Protein AF-A0A429EVF6-F1 (afdb_monomer_lite)

Radius of gyration: 21.2 Å; chains: 1; bounding box: 40×49×68 Å

Sequence (184 aa):
MTGMKETRPDRWWISVPELSDAFRVEMVQDDRERGLWWGNQVVGRAARQEDQHWAAVGRDGVPLPSDAAPDGRYPTAEAALIRARDAWRQRAVDVSHDLGEDYWIEPRAAAGVDSLWLGRIHLGHVHRHRDGTYEAFTTNGERLEPAQAGGPRNFPTRDEGLLAVRAAWRAHLRRILRAAGQPR

Foldseek 3Di:
DDDDDPDDDDPPFPPPVPDDDQWTWDADDPVAKIFIDHDHERQWIWGQDPVRWTATAGPPRHTDQDPPDRPRTHNDRVSSNVSNVVVSVVQPKDDDVVLPRQWIWGDPPVQQKIWIDGHPDTLWIWHADPVRFIWTAGPVRHTDADPDPPDDRTHNHRV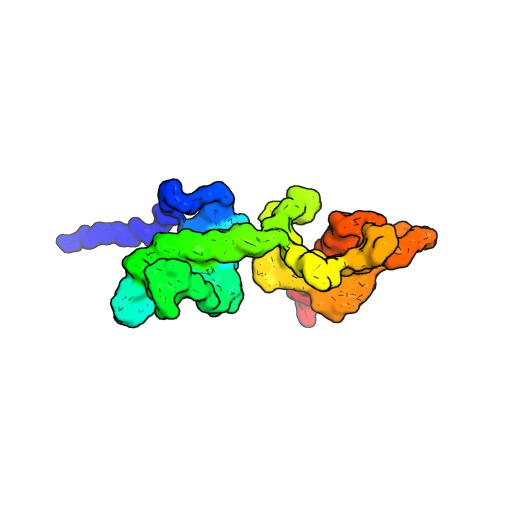SSNVRSSVVSVVVVVVVVVVVPDDD

Structure (mmCIF, N/CA/C/O backbone):
data_AF-A0A429EVF6-F1
#
_entry.id   AF-A0A429EVF6-F1
#
loop_
_atom_site.group_PDB
_atom_site.id
_atom_site.type_symbol
_atom_site.label_atom_id
_atom_site.label_alt_id
_atom_site.label_comp_id
_atom_site.label_asym_id
_atom_site.label_entity_id
_atom_site.label_seq_id
_atom_site.pdbx_PDB_ins_code
_atom_site.Cartn_x
_atom_site.Cartn_y
_atom_site.Cartn_z
_atom_site.occupancy
_atom_site.B_iso_or_equiv
_atom_site.auth_seq_id
_atom_site.auth_comp_id
_atom_site.auth_asym_id
_atom_site.auth_atom_id
_atom_site.pdbx_PDB_model_num
ATOM 1 N N . MET A 1 1 ? -11.526 32.864 42.573 1.00 44.56 1 MET A N 1
ATOM 2 C CA . MET A 1 1 ? -11.923 32.373 41.238 1.00 44.56 1 MET A CA 1
ATOM 3 C C . MET A 1 1 ? -10.895 32.844 40.228 1.00 44.56 1 MET A C 1
ATOM 5 O O . MET A 1 1 ? -10.974 33.973 39.773 1.00 44.56 1 MET A O 1
ATOM 9 N N . THR A 1 2 ? -9.937 31.983 39.907 1.00 37.44 2 THR A N 1
ATOM 10 C CA . THR A 1 2 ? -9.119 32.106 38.696 1.00 37.44 2 THR A CA 1
ATOM 11 C C . THR A 1 2 ? -8.717 30.682 38.352 1.00 37.44 2 THR A C 1
ATOM 13 O O . THR A 1 2 ? -7.787 30.123 38.927 1.00 37.44 2 THR A O 1
ATOM 16 N N . GLY A 1 3 ? -9.577 30.042 37.557 1.00 36.91 3 GLY A N 1
ATOM 17 C CA . GLY A 1 3 ? -9.439 28.652 37.149 1.00 36.91 3 GLY A CA 1
ATOM 18 C C . GLY A 1 3 ? -8.136 28.450 36.389 1.00 36.91 3 GLY A C 1
ATOM 19 O O . GLY A 1 3 ? -7.738 29.286 35.579 1.00 36.91 3 GLY A O 1
ATOM 20 N N . MET A 1 4 ? -7.468 27.352 36.726 1.00 31.55 4 MET A N 1
ATOM 21 C CA . MET A 1 4 ? -6.227 26.888 36.124 1.00 31.55 4 MET A CA 1
ATOM 22 C C . MET A 1 4 ? -6.297 26.902 34.596 1.00 31.55 4 MET A C 1
ATOM 24 O O . MET A 1 4 ? -7.292 26.495 34.003 1.00 31.55 4 MET A O 1
ATOM 28 N N . LYS A 1 5 ? -5.182 27.310 33.987 1.00 38.47 5 LYS A N 1
ATOM 29 C CA . LYS A 1 5 ? -4.860 27.105 32.575 1.00 38.47 5 LYS A CA 1
ATOM 30 C C . LYS A 1 5 ? -5.146 25.656 32.161 1.00 38.47 5 LYS A C 1
ATOM 32 O O . LYS A 1 5 ? -4.438 24.748 32.591 1.00 38.47 5 LYS A O 1
ATOM 37 N N . GLU A 1 6 ? -6.107 25.447 31.268 1.00 39.47 6 GLU A N 1
ATOM 38 C CA . GLU A 1 6 ? -6.133 24.250 30.427 1.00 39.47 6 GLU A CA 1
ATOM 39 C C . GLU A 1 6 ? -5.051 24.391 29.352 1.00 39.47 6 GLU A C 1
ATOM 41 O O . GLU A 1 6 ? -5.278 24.854 28.239 1.00 39.47 6 GLU A O 1
ATOM 46 N N . THR A 1 7 ? -3.827 24.012 29.703 1.00 41.44 7 THR A N 1
ATOM 47 C CA . THR A 1 7 ? -2.812 23.638 28.718 1.00 41.44 7 THR A CA 1
ATOM 48 C C . THR A 1 7 ? -2.868 22.131 28.534 1.00 41.44 7 THR A C 1
ATOM 50 O O . THR A 1 7 ? -2.320 21.387 29.346 1.00 41.44 7 THR A O 1
ATOM 53 N N . ARG A 1 8 ? -3.508 21.668 27.461 1.00 48.38 8 ARG A N 1
ATOM 54 C CA . ARG A 1 8 ? -3.177 20.375 26.851 1.00 48.38 8 ARG A CA 1
ATOM 55 C C . ARG A 1 8 ? -3.175 20.543 25.339 1.00 48.38 8 ARG A C 1
ATOM 57 O O . ARG A 1 8 ? -4.237 20.591 24.730 1.00 48.38 8 ARG A O 1
ATOM 64 N N . PRO A 1 9 ? -1.983 20.637 24.747 1.00 45.19 9 PRO A N 1
ATOM 65 C CA . PRO A 1 9 ? -1.632 19.572 23.817 1.00 45.19 9 PRO A CA 1
ATOM 66 C C . PRO A 1 9 ? -0.135 19.278 23.885 1.00 45.19 9 PRO A C 1
ATOM 68 O O . PRO A 1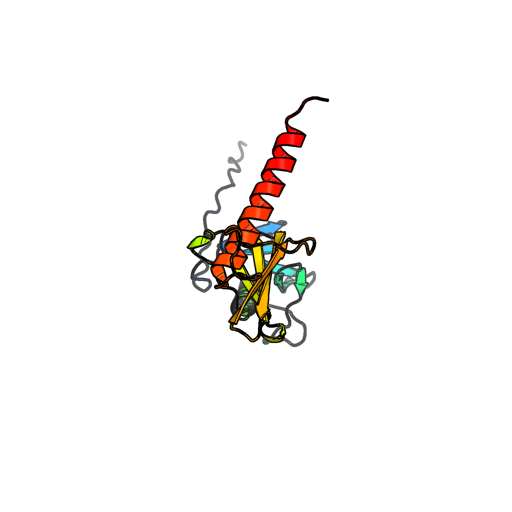 9 ? 0.655 20.086 23.436 1.00 45.19 9 PRO A O 1
ATOM 71 N N . ASP A 1 10 ? 0.239 18.134 24.452 1.00 40.50 10 ASP A N 1
ATOM 72 C CA . ASP A 1 10 ? 1.528 17.479 24.191 1.00 40.50 10 ASP A CA 1
ATOM 73 C C . ASP A 1 10 ? 1.465 16.065 24.790 1.00 40.50 10 ASP A C 1
ATOM 75 O O . ASP A 1 10 ? 1.985 15.776 25.865 1.00 40.50 10 ASP A O 1
ATOM 79 N N . ARG A 1 11 ? 0.744 15.158 24.118 1.00 43.16 11 ARG A N 1
ATOM 80 C CA . ARG A 1 11 ? 0.806 13.715 24.409 1.00 43.16 11 ARG A CA 1
ATOM 81 C C . ARG A 1 11 ? 1.756 13.061 23.418 1.00 43.16 11 ARG A C 1
ATOM 83 O O . ARG A 1 11 ? 1.356 12.456 22.432 1.00 43.16 11 ARG A O 1
ATOM 90 N N . TRP A 1 12 ? 3.032 13.246 23.709 1.00 36.41 12 TRP A N 1
ATOM 91 C CA . TRP A 1 12 ? 4.154 12.602 23.058 1.00 36.41 12 TRP A CA 1
ATOM 92 C C . TRP A 1 12 ? 4.125 11.109 23.429 1.00 36.41 12 TRP A C 1
ATOM 94 O O . TRP A 1 12 ? 4.297 10.757 24.591 1.00 36.41 12 TRP A O 1
ATOM 104 N N . TRP A 1 13 ? 3.855 10.259 22.433 1.00 44.72 13 TRP A N 1
ATOM 105 C CA . TRP A 1 13 ? 4.222 8.836 22.362 1.00 44.72 13 TRP A CA 1
ATOM 106 C C . TRP A 1 13 ? 3.822 7.981 23.574 1.00 44.72 13 TRP A C 1
ATOM 108 O O . TRP A 1 13 ? 4.652 7.638 24.415 1.00 44.72 13 TRP A O 1
ATOM 118 N N . ILE A 1 14 ? 2.567 7.527 23.633 1.00 46.34 14 ILE A N 1
ATOM 119 C CA . ILE A 1 14 ? 2.275 6.344 24.452 1.00 46.34 14 ILE A CA 1
ATOM 120 C C . ILE A 1 14 ? 2.862 5.144 23.701 1.00 46.34 14 ILE A C 1
ATOM 122 O O . ILE A 1 14 ? 2.203 4.521 22.871 1.00 46.34 14 ILE A O 1
ATOM 126 N N . SER A 1 15 ? 4.140 4.869 23.974 1.00 47.72 15 SER A N 1
ATOM 127 C CA . SER A 1 15 ? 4.747 3.551 23.819 1.00 47.72 15 SER A CA 1
ATOM 128 C C . SER A 1 15 ? 3.976 2.619 24.739 1.00 47.72 15 SER A C 1
ATOM 130 O O . SER A 1 15 ? 4.328 2.436 25.904 1.00 47.72 15 SER A O 1
ATOM 132 N N . VAL A 1 16 ? 2.874 2.088 24.227 1.00 48.47 16 VAL A N 1
ATOM 133 C CA . VAL A 1 16 ? 2.219 0.950 24.840 1.00 48.47 16 VAL A CA 1
ATOM 134 C C . VAL A 1 16 ? 3.253 -0.179 24.819 1.00 48.47 16 VAL A C 1
ATOM 136 O O . VAL A 1 16 ? 3.680 -0.548 23.724 1.00 48.47 16 VAL A O 1
ATOM 139 N N . PRO A 1 17 ? 3.691 -0.707 25.972 1.00 44.19 17 PRO A N 1
ATOM 140 C CA . PRO A 1 17 ? 4.799 -1.663 26.048 1.00 44.19 17 PRO A CA 1
ATOM 141 C C . PRO A 1 17 ? 4.597 -2.959 25.239 1.00 44.19 17 PRO A C 1
ATOM 143 O O . PRO A 1 17 ? 5.546 -3.714 25.065 1.00 44.19 17 PRO A O 1
ATOM 146 N N . GLU A 1 18 ? 3.396 -3.198 24.699 1.00 55.78 18 GLU A N 1
ATOM 147 C CA . GLU A 1 18 ? 3.069 -4.322 23.814 1.00 55.78 18 GLU A CA 1
ATOM 148 C C . GLU A 1 18 ? 3.026 -3.983 22.307 1.00 55.78 18 GLU A C 1
ATOM 150 O O . GLU A 1 18 ? 2.757 -4.874 21.502 1.00 55.78 18 GLU A O 1
ATOM 155 N N . LEU A 1 19 ? 3.317 -2.748 21.869 1.00 56.84 19 LEU A N 1
ATOM 156 C CA . LEU A 1 19 ? 3.332 -2.353 20.448 1.00 56.84 19 LEU A CA 1
ATOM 157 C C . LEU A 1 19 ? 4.692 -1.776 20.016 1.00 56.84 19 LEU A C 1
ATOM 159 O O . LEU A 1 19 ? 4.890 -0.565 19.972 1.00 56.84 19 LEU A O 1
ATOM 163 N N . SER A 1 20 ? 5.608 -2.647 19.598 1.00 58.16 20 SER A N 1
ATOM 164 C CA . SER A 1 20 ? 6.844 -2.288 18.885 1.00 58.16 20 SER A CA 1
ATOM 165 C C . SER A 1 20 ? 7.216 -3.413 17.896 1.00 58.16 20 SER A C 1
ATOM 167 O O . SER A 1 20 ? 6.650 -4.507 17.968 1.00 58.16 20 SER A O 1
ATOM 169 N N . ASP A 1 21 ? 8.066 -3.227 16.882 1.00 54.12 21 ASP A N 1
ATOM 170 C CA . ASP A 1 21 ? 8.978 -2.107 16.612 1.00 54.12 21 ASP A CA 1
ATOM 171 C C . ASP A 1 21 ? 8.538 -1.331 15.351 1.00 54.12 21 ASP A C 1
ATOM 173 O O . ASP A 1 21 ? 8.066 -1.935 14.393 1.00 54.12 21 ASP A O 1
ATOM 177 N N . ALA A 1 22 ? 8.661 0.001 15.345 1.00 55.81 22 ALA A N 1
ATOM 178 C CA . ALA A 1 22 ? 8.236 0.948 14.288 1.00 55.81 22 ALA A CA 1
ATOM 179 C C . ALA A 1 22 ? 6.742 1.363 14.199 1.00 55.81 22 ALA A C 1
ATOM 181 O O . ALA A 1 22 ? 6.408 2.164 13.323 1.00 55.81 22 ALA A O 1
ATOM 182 N N . PHE A 1 23 ? 5.851 0.931 15.106 1.00 74.69 23 PHE A N 1
ATOM 183 C CA . PHE A 1 23 ? 4.463 1.438 15.161 1.00 74.69 23 PHE A CA 1
ATOM 184 C C . PHE A 1 23 ? 4.277 2.582 16.170 1.00 74.69 23 PHE A C 1
ATOM 186 O O . PHE A 1 23 ? 4.950 2.639 17.196 1.00 74.69 23 PHE A O 1
ATOM 193 N N . ARG A 1 24 ? 3.342 3.493 15.881 1.00 79.38 24 ARG A N 1
ATOM 194 C CA . ARG A 1 24 ? 2.932 4.624 16.736 1.00 79.38 24 ARG A CA 1
ATOM 195 C C . ARG A 1 24 ? 1.414 4.611 16.919 1.00 79.38 24 ARG A C 1
ATOM 197 O O . ARG A 1 24 ? 0.701 4.098 16.065 1.00 79.38 24 ARG A O 1
ATOM 204 N N . VAL A 1 25 ? 0.905 5.171 18.014 1.00 82.00 25 VAL A N 1
ATOM 205 C CA . VAL A 1 25 ? -0.542 5.265 18.271 1.00 82.00 25 VAL A CA 1
ATOM 206 C C . VAL A 1 25 ? -0.927 6.719 18.496 1.00 82.00 25 VAL A C 1
ATOM 208 O O . VAL A 1 25 ? -0.312 7.397 19.316 1.00 82.00 25 VAL A O 1
ATOM 211 N N . GLU A 1 26 ? -1.967 7.179 17.803 1.00 82.31 26 GLU A N 1
ATOM 212 C CA . GLU A 1 26 ? -2.501 8.539 17.937 1.00 82.31 26 GLU A CA 1
ATOM 213 C C . GLU A 1 26 ? -4.024 8.513 18.093 1.00 82.31 26 GLU A C 1
ATOM 215 O O . GLU A 1 26 ? -4.695 7.615 17.587 1.00 82.31 26 GLU A O 1
ATOM 220 N N . MET A 1 27 ? -4.594 9.495 18.790 1.00 81.69 27 MET A N 1
ATOM 221 C CA . MET A 1 27 ? -6.051 9.664 18.840 1.00 81.69 27 MET A CA 1
ATOM 222 C C . MET A 1 27 ? -6.516 10.368 17.564 1.00 81.69 27 MET A C 1
ATOM 224 O O . MET A 1 27 ? -5.955 11.398 17.200 1.00 81.69 27 MET A O 1
ATOM 228 N N . VAL A 1 28 ? -7.520 9.806 16.889 1.00 79.44 28 VAL A N 1
ATOM 229 C CA . VAL A 1 28 ? -8.006 10.312 15.589 1.00 79.44 28 VAL A CA 1
ATOM 230 C C . VAL A 1 28 ? -9.294 11.115 15.758 1.00 79.44 28 VAL A C 1
ATOM 232 O O . VAL A 1 28 ? -9.474 12.130 15.089 1.00 79.44 28 VAL A O 1
ATOM 235 N N . GLN A 1 29 ? -10.175 10.682 16.663 1.00 73.00 29 GLN A N 1
ATOM 236 C CA . GLN A 1 29 ? -11.448 11.343 16.941 1.00 73.00 29 GLN A CA 1
ATOM 237 C C . GLN A 1 29 ? -11.863 11.096 18.397 1.00 73.00 29 GLN A C 1
ATOM 239 O O . GLN A 1 29 ? -12.266 9.985 18.753 1.00 73.00 29 GLN A O 1
ATOM 244 N N . ASP A 1 30 ? -11.764 12.136 19.231 1.00 78.25 30 ASP A N 1
ATOM 245 C CA . ASP A 1 30 ? -12.037 12.103 20.676 1.00 78.25 30 ASP A CA 1
ATOM 246 C C . ASP A 1 30 ? -11.470 10.839 21.373 1.00 78.25 30 ASP A C 1
ATOM 248 O O . ASP A 1 30 ? -10.497 10.230 20.924 1.00 78.25 30 ASP A O 1
ATOM 252 N N . ASP A 1 31 ? -12.095 10.398 22.468 1.00 76.94 31 ASP A N 1
ATOM 253 C CA . ASP A 1 31 ? -11.807 9.111 23.122 1.00 76.94 31 ASP A CA 1
ATOM 254 C C . ASP A 1 31 ? -12.503 7.918 22.427 1.00 76.94 31 ASP A C 1
ATOM 256 O O . ASP A 1 31 ? -12.644 6.838 23.017 1.00 76.94 31 ASP A O 1
ATOM 260 N N . ARG A 1 32 ? -13.003 8.106 21.196 1.00 86.50 32 ARG A N 1
ATOM 261 C CA . ARG A 1 32 ? -13.755 7.090 20.441 1.00 86.50 32 ARG A CA 1
ATOM 262 C C . ARG A 1 32 ? -12.917 6.386 19.387 1.00 86.50 32 ARG A C 1
ATOM 264 O O . ARG A 1 32 ? -13.262 5.269 19.021 1.00 86.50 32 ARG A O 1
ATOM 271 N N . GLU A 1 33 ? -11.821 6.978 18.928 1.00 90.25 33 GLU A N 1
ATOM 272 C CA . GLU A 1 33 ? -11.005 6.373 17.878 1.00 90.25 33 GLU A CA 1
ATOM 273 C C . GLU A 1 33 ? -9.507 6.565 18.112 1.00 90.25 33 GLU A C 1
ATOM 275 O O . GLU A 1 33 ? -9.018 7.675 18.341 1.00 90.25 33 GLU A O 1
ATOM 280 N N . ARG A 1 34 ? -8.760 5.463 17.998 1.00 90.19 34 ARG A N 1
ATOM 281 C CA . ARG A 1 34 ? -7.294 5.450 18.033 1.00 90.19 34 ARG A CA 1
ATOM 282 C C . ARG A 1 34 ? -6.751 4.900 16.722 1.00 90.19 34 ARG A C 1
ATOM 284 O O . ARG A 1 34 ? -7.145 3.819 16.298 1.00 90.19 34 ARG A O 1
ATOM 291 N N . GLY A 1 35 ? -5.838 5.626 16.096 1.00 88.50 35 GLY A N 1
ATOM 292 C CA . GLY A 1 35 ? -5.114 5.215 14.902 1.00 88.50 35 GLY A CA 1
ATOM 293 C C . GLY A 1 35 ? -3.827 4.485 15.266 1.00 88.50 35 GLY A C 1
ATOM 294 O O . GLY A 1 35 ? -3.077 4.933 16.131 1.00 88.50 35 GLY A O 1
ATOM 295 N N . LEU A 1 36 ? -3.573 3.374 14.580 1.00 88.75 36 LEU A N 1
ATOM 296 C CA . LEU A 1 36 ? -2.295 2.678 14.553 1.00 88.75 36 LEU A CA 1
ATOM 297 C C . LEU A 1 36 ? -1.511 3.155 13.335 1.00 88.75 36 LEU A C 1
ATOM 299 O O . LEU A 1 36 ? -1.992 3.044 12.205 1.00 88.75 36 LEU A O 1
ATOM 303 N N . TRP A 1 37 ? -0.301 3.637 13.571 1.00 83.88 37 TRP A N 1
ATOM 304 C CA . TRP A 1 37 ? 0.561 4.218 12.563 1.00 83.88 37 TRP A CA 1
ATOM 305 C C . TRP A 1 37 ? 1.821 3.399 12.335 1.00 83.88 37 TRP A C 1
ATOM 307 O O . TRP A 1 37 ? 2.390 2.872 13.285 1.00 83.88 37 TRP A O 1
ATOM 317 N N . TRP A 1 38 ? 2.287 3.356 11.093 1.00 78.50 38 TRP A N 1
ATOM 318 C CA . TRP A 1 38 ? 3.608 2.862 10.710 1.00 78.50 38 TRP A CA 1
ATOM 319 C C . TRP A 1 38 ? 4.237 3.873 9.755 1.00 78.50 38 TRP A C 1
ATOM 321 O O . TRP A 1 38 ? 3.621 4.239 8.751 1.00 78.50 38 TRP A O 1
ATOM 331 N N . GLY A 1 39 ? 5.406 4.408 10.114 1.00 73.25 39 GLY A N 1
ATOM 332 C CA . GLY A 1 39 ? 5.942 5.601 9.455 1.00 73.25 39 GLY A CA 1
ATOM 333 C C . GLY A 1 39 ? 4.956 6.774 9.544 1.00 73.25 39 GLY A C 1
ATOM 334 O O . GLY A 1 39 ? 4.557 7.177 10.638 1.00 73.25 39 GLY A O 1
ATOM 335 N N . ASN A 1 40 ? 4.537 7.301 8.393 1.00 69.56 40 ASN A N 1
ATOM 336 C CA . ASN A 1 40 ? 3.593 8.415 8.265 1.00 69.56 40 ASN A CA 1
ATOM 337 C C . ASN A 1 40 ? 2.157 7.980 7.902 1.00 69.56 40 ASN A C 1
ATOM 339 O O . ASN A 1 40 ? 1.423 8.755 7.286 1.00 69.56 40 ASN A O 1
ATOM 343 N N . GLN A 1 41 ? 1.746 6.745 8.233 1.00 73.44 41 GLN A N 1
ATOM 344 C CA . GLN A 1 41 ? 0.465 6.187 7.766 1.00 73.44 41 GLN A CA 1
ATOM 345 C C . GLN A 1 41 ? -0.338 5.485 8.819 1.00 73.44 41 GLN A C 1
ATOM 347 O O . GLN A 1 41 ? 0.205 4.680 9.560 1.00 73.44 41 GLN A O 1
ATOM 352 N N . VAL A 1 42 ? -1.655 5.661 8.739 1.00 82.50 42 VAL A N 1
ATOM 353 C CA . VAL A 1 42 ? -2.616 4.835 9.461 1.00 82.50 42 VAL A CA 1
ATOM 354 C C . VAL A 1 42 ? -2.717 3.461 8.796 1.00 82.50 42 VAL A C 1
ATOM 356 O O . VAL A 1 42 ? -3.307 3.317 7.724 1.00 82.50 42 VAL A O 1
ATOM 359 N N . VAL A 1 43 ? -2.173 2.444 9.453 1.00 81.94 43 VAL A N 1
ATOM 360 C CA . VAL A 1 43 ? -2.218 1.038 9.015 1.00 81.94 43 VAL A CA 1
ATOM 361 C C . VAL A 1 43 ? -3.390 0.258 9.613 1.00 81.94 43 VAL A C 1
ATOM 363 O O . VAL A 1 43 ? -3.716 -0.837 9.158 1.00 81.94 43 VAL A O 1
ATOM 366 N N . GLY A 1 44 ? -4.049 0.834 10.613 1.00 89.31 44 GLY A N 1
ATOM 367 C CA . GLY A 1 44 ? -5.204 0.257 11.282 1.00 89.31 44 GLY A CA 1
ATOM 368 C C . GLY A 1 44 ? -5.745 1.201 12.345 1.00 89.31 44 GLY A C 1
ATOM 369 O O . GLY A 1 44 ? -5.165 2.257 12.592 1.00 89.31 44 GLY A O 1
ATOM 370 N N . ARG A 1 45 ? -6.881 0.861 12.949 1.00 91.81 45 ARG A N 1
ATOM 371 C CA . ARG A 1 45 ? -7.558 1.679 13.957 1.00 91.81 45 ARG A CA 1
ATOM 372 C C . ARG A 1 45 ? -8.277 0.806 14.976 1.00 91.81 45 ARG A C 1
ATOM 374 O O . ARG A 1 45 ? -8.679 -0.314 14.672 1.00 91.81 45 ARG A O 1
ATOM 381 N N . ALA A 1 46 ? -8.485 1.360 16.159 1.00 91.56 46 ALA A N 1
ATOM 382 C CA . ALA A 1 46 ? -9.456 0.876 17.123 1.00 91.56 46 ALA A CA 1
ATOM 383 C C . ALA A 1 46 ? -10.587 1.899 17.233 1.00 91.56 46 ALA A C 1
ATOM 385 O O . ALA A 1 46 ? -10.335 3.062 17.554 1.00 91.56 46 ALA A O 1
ATOM 386 N N . ALA A 1 47 ? -11.817 1.457 16.981 1.00 91.88 47 ALA A N 1
ATOM 387 C CA . ALA A 1 47 ? -13.014 2.291 17.042 1.00 91.88 47 ALA A CA 1
ATOM 388 C C . ALA A 1 47 ? -13.945 1.808 18.160 1.00 91.88 47 ALA A C 1
ATOM 390 O O . ALA A 1 47 ? -14.311 0.632 18.202 1.00 91.88 47 ALA A O 1
ATOM 391 N N . ARG A 1 48 ? -14.324 2.711 19.066 1.00 90.56 48 ARG A N 1
ATOM 392 C CA . ARG A 1 48 ? -15.238 2.444 20.179 1.00 90.56 48 ARG A CA 1
ATOM 393 C C . ARG A 1 48 ? -16.668 2.327 19.656 1.00 90.56 48 ARG A C 1
ATOM 395 O O . ARG A 1 48 ? -17.155 3.217 18.965 1.00 90.56 48 ARG A O 1
ATOM 402 N N . GLN A 1 49 ? -17.321 1.232 20.009 1.00 87.81 49 GLN A N 1
ATOM 403 C CA . GLN A 1 49 ? -18.704 0.908 19.684 1.00 87.81 49 GLN A CA 1
ATOM 404 C C . GLN A 1 49 ? -19.660 1.438 20.769 1.00 87.81 49 GLN A C 1
ATOM 406 O O . GLN A 1 49 ? -19.240 1.819 21.867 1.00 87.81 49 GLN A O 1
ATOM 411 N N . GLU A 1 50 ? -20.959 1.482 20.461 1.00 82.69 50 GLU A N 1
ATOM 412 C CA . GLU A 1 50 ? -22.004 2.018 21.354 1.00 82.69 50 GLU A CA 1
ATOM 413 C C . GLU A 1 50 ? -22.103 1.262 22.689 1.00 82.69 50 GLU A C 1
ATOM 415 O O . GLU A 1 50 ? -22.381 1.851 23.735 1.00 82.69 50 GLU A O 1
ATOM 420 N N . ASP A 1 51 ? -21.791 -0.031 22.669 1.00 83.31 51 ASP A N 1
ATOM 421 C CA . ASP A 1 51 ? -21.815 -0.946 23.808 1.00 83.31 51 ASP A CA 1
ATOM 422 C C . ASP A 1 51 ? -20.532 -0.909 24.660 1.00 83.31 51 ASP A C 1
ATOM 424 O O . ASP A 1 51 ? -20.294 -1.816 25.453 1.00 83.31 51 ASP A O 1
ATOM 428 N N . GLN A 1 52 ? -19.707 0.134 24.506 1.00 82.44 52 GLN A N 1
ATOM 429 C CA . GLN A 1 52 ? -18.428 0.330 25.202 1.00 82.44 52 GLN A CA 1
ATOM 430 C C . GLN A 1 52 ? -17.305 -0.645 24.811 1.00 82.44 52 GLN A C 1
ATOM 432 O O . GLN A 1 52 ? -16.216 -0.554 25.381 1.00 82.44 52 GLN A O 1
ATOM 437 N N . HIS A 1 53 ? -17.514 -1.510 23.816 1.00 89.62 53 HIS A N 1
ATOM 438 C CA . HIS A 1 53 ? -16.458 -2.354 23.260 1.00 89.62 53 HIS A CA 1
ATOM 439 C C . HIS A 1 53 ? -15.685 -1.623 22.160 1.00 89.62 53 HIS A C 1
ATOM 441 O O . HIS A 1 53 ? -16.046 -0.533 21.719 1.00 89.62 53 HIS A O 1
ATOM 447 N N . TRP A 1 54 ? -14.589 -2.224 21.713 1.00 91.25 54 TRP A N 1
ATOM 448 C CA . TRP A 1 54 ? -13.758 -1.717 20.628 1.00 91.25 54 TRP A CA 1
ATOM 449 C C . TRP A 1 54 ? -13.807 -2.664 19.435 1.00 91.25 54 TRP A C 1
ATOM 451 O O . TRP A 1 54 ? -13.887 -3.874 19.608 1.00 91.25 54 TRP A O 1
ATOM 461 N N . ALA A 1 55 ? -13.727 -2.124 18.226 1.00 91.31 55 ALA A N 1
ATOM 462 C CA . ALA A 1 55 ? -13.584 -2.888 16.994 1.00 91.31 55 ALA A CA 1
ATOM 463 C C . ALA A 1 55 ? -12.204 -2.628 16.383 1.00 91.31 55 ALA A C 1
ATOM 465 O O . ALA A 1 55 ? -11.755 -1.478 16.328 1.00 91.31 55 ALA A O 1
ATOM 466 N N . ALA A 1 56 ? -11.549 -3.690 15.911 1.00 90.81 56 ALA A N 1
ATOM 467 C CA . ALA A 1 56 ? -10.324 -3.584 15.131 1.00 90.81 56 ALA A CA 1
ATOM 468 C C . ALA A 1 56 ? -10.672 -3.310 13.668 1.00 90.81 56 ALA A C 1
ATOM 470 O O . ALA A 1 56 ? -11.392 -4.071 13.018 1.00 90.81 56 ALA A O 1
ATOM 471 N N . VAL A 1 57 ? -10.135 -2.221 13.141 1.00 90.06 57 VAL A N 1
ATOM 472 C CA . VAL A 1 57 ? -10.332 -1.808 11.758 1.00 90.06 57 VAL A CA 1
ATOM 473 C C . VAL A 1 57 ? -8.974 -1.837 11.080 1.00 90.06 57 VAL A C 1
ATOM 475 O O . VAL A 1 57 ? -8.016 -1.219 11.540 1.00 90.06 57 VAL A O 1
ATOM 478 N N . GLY A 1 58 ? -8.869 -2.594 9.998 1.00 85.62 58 GLY A N 1
ATOM 479 C CA . GLY A 1 58 ? -7.672 -2.658 9.183 1.00 85.62 58 GLY A CA 1
ATOM 480 C C . GLY A 1 58 ? -7.483 -1.381 8.375 1.00 85.62 58 GLY A C 1
ATOM 481 O O . GLY A 1 58 ? -8.265 -0.425 8.430 1.00 85.62 58 GLY A O 1
ATOM 482 N N . ARG A 1 59 ? -6.424 -1.370 7.573 1.00 78.12 59 ARG A N 1
ATOM 483 C CA . ARG A 1 59 ? -6.213 -0.308 6.593 1.00 78.12 59 ARG A CA 1
ATOM 484 C C . ARG A 1 59 ? -7.446 -0.153 5.686 1.00 78.12 59 ARG A C 1
ATOM 486 O O . ARG A 1 59 ? -8.117 -1.126 5.355 1.00 78.12 59 ARG A O 1
ATOM 493 N N . ASP A 1 60 ? -7.723 1.090 5.296 1.00 72.94 60 ASP A N 1
ATOM 494 C CA . ASP A 1 60 ? -8.834 1.486 4.416 1.00 72.94 60 ASP A CA 1
ATOM 495 C C . ASP A 1 60 ? -10.245 1.276 4.985 1.00 72.94 60 ASP A C 1
ATOM 497 O O . ASP A 1 60 ? -11.228 1.410 4.263 1.00 72.94 60 ASP A O 1
ATOM 501 N N . GLY A 1 61 ? -10.362 1.055 6.297 1.00 76.62 61 GLY A N 1
ATOM 502 C CA . GLY A 1 61 ? -11.662 0.969 6.963 1.00 76.62 61 GLY A CA 1
ATOM 503 C C . GLY A 1 61 ? -12.281 -0.426 6.926 1.00 76.62 61 GLY A C 1
ATOM 504 O O . GLY A 1 61 ? -13.437 -0.581 7.305 1.00 76.62 61 GLY A O 1
ATOM 505 N N . VAL A 1 62 ? -11.531 -1.438 6.479 1.00 79.06 62 VAL A N 1
ATOM 506 C CA . VAL A 1 62 ? -12.007 -2.823 6.428 1.00 79.06 62 VAL A CA 1
ATOM 507 C C . VAL A 1 62 ? -12.087 -3.383 7.852 1.00 79.06 62 VAL A C 1
ATOM 509 O O . VAL A 1 62 ? -11.056 -3.431 8.528 1.00 79.06 62 VAL A O 1
ATOM 512 N N . PRO A 1 63 ? -13.262 -3.819 8.337 1.00 83.06 63 PRO A N 1
ATOM 513 C CA . PRO A 1 63 ? -13.366 -4.477 9.635 1.00 83.06 63 PRO A CA 1
ATOM 514 C C . PRO A 1 63 ? -12.517 -5.749 9.662 1.00 83.06 63 PRO A C 1
ATOM 516 O O . PRO A 1 63 ? -12.556 -6.541 8.718 1.00 83.06 63 PRO A O 1
ATOM 519 N N . LEU A 1 64 ? -11.748 -5.951 10.731 1.00 82.25 64 LEU A N 1
ATOM 520 C CA . LEU A 1 64 ? -10.953 -7.164 10.895 1.00 82.25 64 LEU A CA 1
ATOM 521 C C . LEU A 1 64 ? -11.725 -8.182 11.741 1.00 82.25 64 LEU A C 1
ATOM 523 O O . LEU A 1 64 ? -12.254 -7.815 12.792 1.00 82.25 64 LEU A O 1
ATOM 527 N N . PRO A 1 65 ? -11.774 -9.460 11.327 1.00 70.06 65 PRO A N 1
ATOM 528 C CA . PRO A 1 65 ? -12.385 -10.504 12.135 1.00 70.06 65 PRO A CA 1
ATOM 529 C C . PRO A 1 65 ? -11.597 -10.681 13.436 1.00 70.06 65 PRO A C 1
ATOM 531 O O . PRO A 1 65 ? -10.366 -10.554 13.446 1.00 70.06 65 PRO A O 1
ATOM 534 N N . SER A 1 66 ? -12.303 -10.976 14.525 1.00 65.44 66 SER A N 1
ATOM 535 C CA . SER A 1 66 ? -11.685 -11.250 15.820 1.00 65.44 66 SER A CA 1
ATOM 536 C C . SER A 1 66 ? -11.406 -12.737 15.988 1.00 65.44 66 SER A C 1
ATOM 538 O O . SER A 1 66 ? -12.281 -13.569 15.773 1.00 65.44 66 SER A O 1
ATOM 540 N N . ASP A 1 67 ? -10.181 -13.052 16.410 1.00 63.44 67 ASP A N 1
ATOM 541 C CA . ASP A 1 67 ? -9.791 -14.405 16.824 1.00 63.44 67 ASP A CA 1
ATOM 542 C C . ASP A 1 67 ? -10.179 -14.672 18.298 1.00 63.44 67 ASP A C 1
ATOM 544 O O . ASP A 1 67 ? -10.101 -15.804 18.766 1.00 63.44 67 ASP A O 1
ATOM 548 N N . ALA A 1 68 ? -10.592 -13.633 19.040 1.00 54.84 68 ALA A N 1
ATOM 549 C CA . ALA A 1 68 ? -10.874 -13.670 20.478 1.00 54.84 68 ALA A CA 1
ATOM 550 C C . ALA A 1 68 ? -12.379 -13.671 20.818 1.00 54.84 68 ALA A C 1
ATOM 552 O O . ALA A 1 68 ? -12.755 -14.057 21.922 1.00 54.84 68 ALA A O 1
ATOM 553 N N . ALA A 1 69 ? -13.238 -13.242 19.887 1.00 54.88 69 ALA A N 1
ATOM 554 C CA . ALA A 1 69 ? -14.691 -13.219 20.035 1.00 54.88 69 ALA A CA 1
ATOM 555 C C . ALA A 1 69 ? -15.368 -13.301 18.647 1.00 54.88 69 ALA A C 1
ATOM 557 O O . ALA A 1 69 ? -14.943 -12.588 17.737 1.00 54.88 69 ALA A O 1
ATOM 558 N N . PRO A 1 70 ? -16.422 -14.118 18.453 1.00 56.12 70 PRO A N 1
ATOM 559 C CA . PRO A 1 70 ? -17.058 -14.343 17.143 1.00 56.12 70 PRO A CA 1
ATOM 560 C C . PRO A 1 70 ? -17.631 -13.094 16.451 1.00 56.12 70 PRO A C 1
ATOM 562 O O . PRO A 1 70 ? -17.998 -13.150 15.281 1.00 56.12 70 PRO A O 1
ATOM 565 N N . ASP A 1 71 ? -17.744 -11.980 17.170 1.00 66.69 71 ASP A N 1
ATOM 566 C CA . ASP A 1 71 ? -18.451 -10.764 16.775 1.00 66.69 71 ASP A CA 1
ATOM 567 C C . ASP A 1 71 ? -17.533 -9.564 16.481 1.00 66.69 71 ASP A C 1
ATOM 569 O O . ASP A 1 71 ? -18.028 -8.473 16.199 1.00 66.69 71 ASP A O 1
ATOM 573 N N . GLY A 1 72 ? -16.205 -9.737 16.525 1.00 70.44 72 GLY A N 1
ATOM 574 C CA . GLY A 1 72 ? -15.274 -8.643 16.218 1.00 70.44 72 GLY A CA 1
ATOM 575 C C . GLY A 1 72 ? -15.080 -7.630 17.353 1.00 70.44 72 GLY A C 1
ATOM 576 O O . GLY A 1 72 ? -14.519 -6.559 17.110 1.00 70.44 72 GLY A O 1
ATOM 577 N N . ARG A 1 73 ? -15.543 -7.939 18.574 1.00 85.75 73 ARG A N 1
ATOM 578 C CA . ARG A 1 73 ? -15.501 -7.023 19.724 1.00 85.75 73 ARG A CA 1
ATOM 579 C C . ARG A 1 73 ? -14.295 -7.277 20.623 1.00 85.75 73 ARG A C 1
ATOM 581 O O . ARG A 1 73 ? -13.946 -8.413 20.935 1.00 85.75 73 ARG A O 1
ATOM 588 N N . TYR A 1 74 ? -13.681 -6.190 21.074 1.00 86.75 74 TYR A N 1
ATOM 589 C CA . TYR A 1 74 ? -12.510 -6.174 21.943 1.00 86.75 74 TYR A CA 1
ATOM 590 C C . TYR A 1 74 ? -12.814 -5.417 23.239 1.00 86.75 74 TYR A C 1
ATOM 592 O O . TYR A 1 74 ? -13.451 -4.361 23.198 1.00 86.75 74 TYR A O 1
ATOM 600 N N . PRO A 1 75 ? -12.324 -5.899 24.394 1.00 85.56 75 PRO A N 1
ATOM 601 C CA . PRO A 1 75 ? -12.583 -5.263 25.686 1.00 85.56 75 PRO A CA 1
ATOM 602 C C . PRO A 1 75 ? -11.836 -3.933 25.854 1.00 85.56 75 PRO A C 1
ATOM 604 O O . PRO A 1 75 ? -12.226 -3.096 26.665 1.00 85.56 75 PRO A O 1
ATOM 607 N N . THR A 1 76 ? -10.758 -3.716 25.097 1.00 87.31 76 THR A N 1
ATOM 608 C CA . THR A 1 76 ? -9.935 -2.505 25.165 1.00 87.31 76 THR A CA 1
ATOM 609 C C . THR A 1 76 ? -9.518 -2.052 23.769 1.00 87.31 76 THR A C 1
ATOM 611 O O . THR A 1 76 ? -9.398 -2.858 22.843 1.00 87.31 76 THR A O 1
ATOM 614 N N . ALA A 1 77 ? -9.236 -0.752 23.626 1.00 88.00 77 ALA A N 1
ATOM 615 C CA . ALA A 1 77 ? -8.650 -0.209 22.401 1.00 88.00 77 ALA A CA 1
ATOM 616 C C . ALA A 1 77 ? -7.319 -0.894 22.067 1.00 88.00 77 ALA A C 1
ATOM 618 O O . ALA A 1 77 ? -6.989 -1.081 20.905 1.00 88.00 77 ALA A O 1
ATOM 619 N N . GLU A 1 78 ? -6.564 -1.280 23.092 1.00 86.50 78 GLU A N 1
ATOM 620 C CA . GLU A 1 78 ? -5.254 -1.908 22.963 1.00 86.50 78 GLU A CA 1
ATOM 621 C C . GLU A 1 78 ? -5.334 -3.285 22.310 1.00 86.50 78 GLU A C 1
ATOM 623 O O . GLU A 1 78 ? -4.632 -3.539 21.335 1.00 86.50 78 GLU A O 1
ATOM 628 N N . ALA A 1 79 ? -6.269 -4.129 22.757 1.00 85.62 79 ALA A N 1
ATOM 629 C CA . ALA A 1 79 ? -6.506 -5.435 22.152 1.00 85.62 79 ALA A CA 1
ATOM 630 C C . ALA A 1 79 ? -6.942 -5.310 20.677 1.00 85.62 79 ALA A C 1
ATOM 632 O O . ALA A 1 79 ? -6.475 -6.063 19.820 1.00 85.62 79 ALA A O 1
ATOM 633 N N . A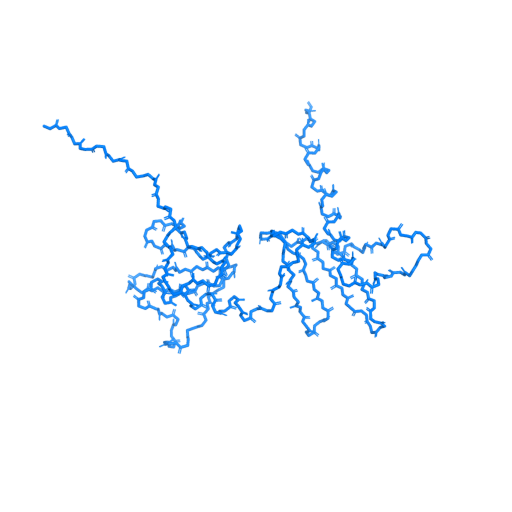LA A 1 80 ? -7.770 -4.308 20.356 1.00 89.25 80 ALA A N 1
ATOM 634 C CA . ALA A 1 80 ? -8.142 -4.004 18.974 1.00 89.25 80 ALA A CA 1
ATOM 635 C C . ALA A 1 80 ? -6.946 -3.506 18.131 1.00 89.25 80 ALA A C 1
ATOM 637 O O . ALA A 1 80 ? -6.797 -3.901 16.974 1.00 89.25 80 ALA A O 1
ATOM 638 N N . LEU A 1 81 ? -6.064 -2.671 18.696 1.00 88.88 81 LEU A N 1
ATOM 639 C CA . LEU A 1 81 ? -4.855 -2.184 18.015 1.00 88.88 81 LEU A CA 1
ATOM 640 C C . LEU A 1 81 ? -3.827 -3.301 17.792 1.00 88.88 81 LEU A C 1
ATOM 642 O O . LEU A 1 81 ? -3.217 -3.346 16.725 1.00 88.88 81 LEU A O 1
ATOM 646 N N . ILE A 1 82 ? -3.666 -4.223 18.745 1.00 86.44 82 ILE A N 1
ATOM 647 C CA . ILE A 1 82 ? -2.827 -5.420 18.593 1.00 86.44 82 ILE A CA 1
ATOM 648 C C . ILE A 1 82 ? -3.336 -6.268 17.426 1.00 86.44 82 ILE A C 1
ATOM 650 O O . ILE A 1 82 ? -2.547 -6.620 16.549 1.00 86.44 82 ILE A O 1
ATOM 654 N N . ARG A 1 83 ? -4.655 -6.497 17.325 1.00 86.94 83 ARG A N 1
ATOM 655 C CA . ARG A 1 83 ? -5.225 -7.179 16.154 1.00 86.94 83 ARG A CA 1
ATOM 656 C C . ARG A 1 83 ? -4.895 -6.450 14.856 1.00 86.94 83 ARG A C 1
ATOM 658 O O . ARG A 1 83 ? -4.478 -7.087 13.891 1.00 86.94 83 ARG A O 1
ATOM 665 N N . ALA A 1 84 ? -5.106 -5.137 14.814 1.00 87.69 84 ALA A N 1
ATOM 666 C CA . ALA A 1 84 ? -4.850 -4.349 13.615 1.00 87.69 84 ALA A CA 1
ATOM 667 C C . ALA A 1 84 ? -3.369 -4.402 13.197 1.00 87.69 84 ALA A C 1
ATOM 669 O O . ALA A 1 84 ? -3.072 -4.535 12.010 1.00 87.69 84 ALA A O 1
ATOM 670 N N . ARG A 1 85 ? -2.444 -4.379 14.167 1.00 86.06 85 ARG A N 1
ATOM 671 C CA . ARG A 1 85 ? -1.005 -4.574 13.945 1.00 86.06 85 ARG A CA 1
ATOM 672 C C . ARG A 1 85 ? -0.712 -5.953 13.374 1.00 86.06 85 ARG A C 1
ATOM 674 O O . ARG A 1 85 ? 0.027 -6.056 12.402 1.00 86.06 85 ARG A O 1
ATOM 681 N N . ASP A 1 86 ? -1.253 -7.004 13.976 1.00 83.56 86 ASP A N 1
ATOM 682 C CA . ASP A 1 86 ? -0.942 -8.375 13.574 1.00 83.56 86 ASP A CA 1
ATOM 683 C C . ASP A 1 86 ? -1.500 -8.673 12.178 1.00 83.56 86 ASP A C 1
ATOM 685 O O . ASP A 1 86 ? -0.791 -9.224 11.340 1.00 83.56 86 ASP A O 1
ATOM 689 N N . ALA A 1 87 ? -2.711 -8.194 11.877 1.00 83.06 87 ALA A N 1
ATOM 690 C CA . ALA A 1 87 ? -3.271 -8.239 10.529 1.00 83.06 87 ALA A CA 1
ATOM 691 C C . ALA A 1 87 ? -2.419 -7.450 9.519 1.00 83.06 87 ALA A C 1
ATOM 693 O O . ALA A 1 87 ? -2.235 -7.891 8.385 1.00 83.06 87 ALA A O 1
ATOM 694 N N . TRP A 1 88 ? -1.864 -6.299 9.917 1.00 81.44 88 TRP A N 1
ATOM 695 C CA . TRP A 1 88 ? -0.933 -5.549 9.075 1.00 81.44 88 TRP A CA 1
ATOM 696 C C . TRP A 1 88 ? 0.376 -6.312 8.838 1.00 81.44 88 TRP A C 1
ATOM 698 O O . TRP A 1 88 ? 0.809 -6.404 7.697 1.00 81.44 88 TRP A O 1
ATOM 708 N N . ARG A 1 89 ? 0.970 -6.918 9.874 1.00 78.38 89 ARG A N 1
ATOM 709 C CA . ARG A 1 89 ? 2.200 -7.730 9.770 1.00 78.38 89 ARG A CA 1
ATOM 710 C C . ARG A 1 89 ? 2.029 -8.990 8.927 1.00 78.38 89 ARG A C 1
ATOM 712 O O . ARG A 1 89 ? 2.992 -9.466 8.343 1.00 78.38 89 ARG A O 1
ATOM 719 N N . GLN A 1 90 ? 0.820 -9.541 8.880 1.00 77.00 90 GLN A N 1
ATOM 720 C CA . GLN A 1 90 ? 0.492 -10.665 8.004 1.00 77.00 90 GLN A CA 1
ATOM 721 C C . GLN A 1 90 ? 0.393 -10.252 6.529 1.00 77.00 90 GLN A C 1
ATOM 723 O O . GLN A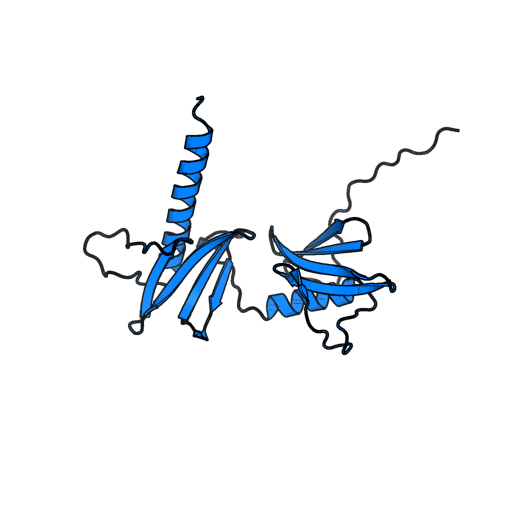 1 90 ? 0.503 -11.114 5.656 1.00 77.00 90 GLN A O 1
ATOM 728 N N . ARG A 1 91 ? 0.218 -8.956 6.214 1.00 70.56 91 ARG A N 1
ATOM 729 C CA . ARG A 1 91 ? 0.450 -8.483 4.843 1.00 70.56 91 ARG A CA 1
ATOM 730 C C . ARG A 1 91 ? 1.950 -8.553 4.602 1.00 70.56 91 ARG A C 1
ATOM 732 O O . ARG A 1 91 ? 2.726 -8.017 5.382 1.00 70.56 91 ARG A O 1
ATOM 739 N N . ALA A 1 92 ? 2.349 -9.187 3.509 1.00 65.88 92 ALA A N 1
ATOM 740 C CA . ALA A 1 92 ? 3.747 -9.299 3.113 1.00 65.88 92 ALA A CA 1
ATOM 741 C C . ALA A 1 92 ? 4.301 -7.949 2.610 1.00 65.88 92 ALA A C 1
ATOM 743 O O . ALA A 1 92 ? 4.730 -7.863 1.480 1.00 65.88 92 ALA A O 1
ATOM 744 N N . VAL A 1 93 ? 4.212 -6.865 3.380 1.00 70.94 93 VAL A N 1
ATOM 745 C CA . VAL A 1 93 ? 4.605 -5.517 2.948 1.00 70.94 93 VAL A CA 1
ATOM 746 C C . VAL A 1 93 ? 6.023 -5.203 3.414 1.00 70.94 93 VAL A C 1
ATOM 748 O O . VAL A 1 93 ? 6.292 -5.259 4.610 1.00 70.94 93 VAL A O 1
ATOM 751 N N . ASP A 1 94 ? 6.880 -4.771 2.487 1.00 72.00 94 ASP A N 1
ATOM 752 C CA . ASP A 1 94 ? 8.263 -4.379 2.779 1.00 72.00 94 ASP A CA 1
ATOM 753 C C . ASP A 1 94 ? 8.512 -2.895 2.451 1.00 72.00 94 ASP A C 1
ATOM 755 O O . ASP A 1 94 ? 7.969 -2.349 1.482 1.00 72.00 94 ASP A O 1
ATOM 759 N N . VAL A 1 95 ? 9.361 -2.235 3.248 1.00 65.25 95 VAL A N 1
ATOM 760 C CA . VAL A 1 95 ? 9.908 -0.900 2.939 1.00 65.25 95 VAL A CA 1
ATOM 761 C C . VAL A 1 95 ? 11.175 -1.086 2.121 1.00 65.25 95 VAL A C 1
ATOM 763 O O . VAL A 1 95 ? 12.060 -1.845 2.509 1.00 65.25 95 VAL A O 1
ATOM 766 N N . SER A 1 96 ? 11.305 -0.358 1.015 1.00 63.50 96 SER A N 1
ATOM 767 C CA . SER A 1 96 ? 12.587 -0.271 0.316 1.00 63.50 96 SER A CA 1
ATOM 768 C C . SER A 1 96 ? 13.335 0.973 0.781 1.00 63.50 96 SER A C 1
ATOM 770 O O . SER A 1 96 ? 12.913 2.101 0.513 1.00 63.50 96 SER A O 1
ATOM 772 N N . HIS A 1 97 ? 14.476 0.769 1.442 1.00 62.75 97 HIS A N 1
ATOM 773 C CA . HIS A 1 97 ? 15.366 1.862 1.843 1.00 62.75 97 HIS A CA 1
ATOM 774 C C . HIS A 1 97 ? 15.812 2.716 0.643 1.00 62.75 97 HIS A C 1
ATOM 776 O O . HIS A 1 97 ? 15.914 3.936 0.765 1.00 62.75 97 HIS A O 1
ATOM 782 N N . ASP A 1 98 ? 15.964 2.109 -0.536 1.00 64.50 98 ASP A N 1
ATOM 783 C CA . ASP A 1 98 ? 16.353 2.799 -1.773 1.00 64.50 98 ASP A CA 1
ATOM 784 C C . ASP A 1 98 ? 15.230 3.694 -2.342 1.00 64.50 98 ASP A C 1
ATOM 786 O O . ASP A 1 98 ? 15.469 4.698 -3.032 1.00 64.50 98 ASP A O 1
ATOM 790 N N . LEU A 1 99 ? 13.970 3.378 -2.024 1.00 60.25 99 LEU A N 1
ATOM 791 C CA . LEU A 1 99 ? 12.809 4.203 -2.370 1.00 60.25 99 LEU A CA 1
ATOM 792 C C . LEU A 1 99 ? 12.572 5.320 -1.337 1.00 60.25 99 LEU A C 1
ATOM 794 O O . LEU A 1 99 ? 12.103 6.403 -1.708 1.00 60.25 99 LEU A O 1
ATOM 798 N N . GLY A 1 100 ? 12.993 5.111 -0.089 1.00 63.06 100 GLY A N 1
ATOM 799 C CA . GLY A 1 100 ? 12.810 6.002 1.060 1.00 63.06 100 GLY A CA 1
ATOM 800 C C . GLY A 1 100 ? 11.754 5.467 2.031 1.00 63.06 100 GLY A C 1
ATOM 801 O O . GLY A 1 100 ? 10.857 4.736 1.624 1.00 63.06 100 GLY A O 1
ATOM 802 N N . GLU A 1 101 ? 11.846 5.860 3.304 1.00 58.78 101 GLU A N 1
ATOM 803 C CA . GLU A 1 101 ? 11.065 5.284 4.420 1.00 58.78 101 GLU A CA 1
ATOM 804 C C . GLU A 1 101 ? 9.540 5.424 4.280 1.00 58.78 101 GLU A C 1
ATOM 806 O O . GLU A 1 101 ? 8.787 4.690 4.916 1.00 58.78 101 GLU A O 1
ATOM 811 N N . ASP A 1 102 ? 9.074 6.331 3.421 1.00 68.06 102 ASP A N 1
ATOM 812 C CA . ASP A 1 102 ? 7.647 6.565 3.196 1.00 68.06 102 ASP A CA 1
ATOM 813 C C . ASP A 1 102 ? 7.030 5.653 2.118 1.00 68.06 102 ASP A C 1
ATOM 815 O O . ASP A 1 102 ? 5.808 5.659 1.940 1.00 68.06 102 ASP A O 1
ATOM 819 N N . TYR A 1 103 ? 7.848 4.901 1.370 1.00 73.25 103 TYR A N 1
ATOM 820 C CA . TYR A 1 103 ? 7.387 4.017 0.298 1.00 73.25 103 TYR A CA 1
ATOM 821 C C . TYR A 1 103 ? 7.359 2.569 0.768 1.00 73.25 103 TYR A C 1
ATOM 823 O O . TYR A 1 103 ? 8.338 2.064 1.313 1.00 73.25 103 TYR A O 1
ATOM 831 N N . TRP A 1 104 ? 6.275 1.861 0.465 1.00 79.81 104 TRP A N 1
ATOM 832 C CA . TRP A 1 104 ? 6.214 0.419 0.680 1.00 79.81 104 TRP A CA 1
ATOM 833 C C . TRP A 1 104 ? 5.712 -0.299 -0.554 1.00 79.81 104 TRP A C 1
ATOM 835 O O . TRP A 1 104 ? 5.013 0.251 -1.416 1.00 79.81 104 TRP A O 1
ATOM 845 N N . ILE A 1 105 ? 6.108 -1.559 -0.594 1.00 84.38 105 ILE A N 1
ATOM 846 C CA . ILE A 1 105 ? 5.848 -2.487 -1.669 1.00 84.38 105 ILE A CA 1
ATOM 847 C C . ILE A 1 105 ? 4.826 -3.482 -1.142 1.00 84.38 105 ILE A C 1
ATOM 849 O O . ILE A 1 105 ? 5.034 -4.119 -0.113 1.00 84.38 105 ILE A O 1
ATOM 853 N N . GLU A 1 106 ? 3.694 -3.580 -1.827 1.00 85.19 106 GLU A N 1
ATOM 854 C CA . GLU A 1 106 ? 2.681 -4.590 -1.555 1.00 85.19 106 GLU A CA 1
ATOM 855 C C . GLU A 1 106 ? 2.764 -5.686 -2.628 1.00 85.19 106 GLU A C 1
ATOM 857 O O . GLU A 1 106 ? 2.252 -5.487 -3.736 1.00 85.19 106 GLU A O 1
ATOM 862 N N . PRO A 1 107 ? 3.384 -6.837 -2.326 1.00 82.56 107 PRO A N 1
ATOM 863 C CA . PRO A 1 107 ? 3.407 -7.979 -3.210 1.00 82.56 107 PRO A CA 1
ATOM 864 C C . PRO A 1 107 ? 2.047 -8.667 -3.237 1.00 82.56 107 PRO A C 1
ATOM 866 O O . PRO A 1 107 ? 1.389 -8.921 -2.225 1.00 82.56 107 PRO A O 1
ATOM 869 N N . ARG A 1 108 ? 1.649 -9.039 -4.443 1.00 80.31 108 ARG A N 1
ATOM 870 C CA . ARG A 1 108 ? 0.485 -9.858 -4.763 1.00 80.31 108 ARG A CA 1
ATOM 871 C C . ARG A 1 108 ? 1.010 -11.121 -5.416 1.00 80.31 108 ARG A C 1
ATOM 873 O O . ARG A 1 108 ? 0.916 -11.296 -6.628 1.00 80.31 108 ARG A O 1
ATOM 880 N N . ALA A 1 109 ? 1.587 -11.992 -4.588 1.00 72.69 109 ALA A N 1
ATOM 881 C CA . ALA A 1 109 ? 2.338 -13.168 -5.028 1.00 72.69 109 ALA A CA 1
ATOM 882 C C . ALA A 1 109 ? 1.565 -14.050 -6.026 1.00 72.69 109 ALA A C 1
ATOM 884 O O . ALA A 1 109 ? 2.138 -14.499 -7.013 1.00 72.69 109 ALA A O 1
ATOM 885 N N . ALA A 1 110 ? 0.253 -14.226 -5.829 1.00 71.38 110 ALA A N 1
ATOM 886 C CA . ALA A 1 110 ? -0.602 -14.994 -6.739 1.00 71.38 110 ALA A CA 1
ATOM 887 C C . ALA A 1 110 ? -0.705 -14.394 -8.157 1.00 71.38 110 ALA A C 1
ATOM 889 O O . ALA A 1 110 ? -0.952 -15.123 -9.112 1.00 71.38 110 ALA A O 1
ATOM 890 N N . ALA A 1 111 ? -0.512 -13.081 -8.293 1.00 76.81 111 ALA A N 1
ATOM 891 C CA . ALA A 1 111 ? -0.531 -12.364 -9.564 1.00 76.81 111 ALA A CA 1
ATOM 892 C C . ALA A 1 111 ? 0.877 -12.034 -10.090 1.00 76.81 111 ALA A C 1
ATOM 894 O O . ALA A 1 111 ? 0.990 -11.498 -11.184 1.00 76.81 111 ALA A O 1
ATOM 895 N N . GLY A 1 112 ? 1.945 -12.303 -9.326 1.00 84.88 112 GLY A N 1
ATOM 896 C CA . GLY A 1 112 ? 3.305 -11.879 -9.682 1.00 84.88 112 GLY A CA 1
ATOM 897 C C . GLY A 1 112 ? 3.467 -10.357 -9.778 1.00 84.88 112 GLY A C 1
ATOM 898 O O . GLY A 1 112 ? 4.314 -9.880 -10.533 1.00 84.88 112 GLY A O 1
ATOM 899 N N . VAL A 1 113 ? 2.626 -9.602 -9.066 1.00 89.38 113 VAL A N 1
ATOM 900 C CA . VAL A 1 113 ? 2.571 -8.136 -9.119 1.00 89.38 113 VAL A CA 1
ATOM 901 C C . VAL A 1 113 ? 3.053 -7.549 -7.805 1.00 89.38 113 VAL A C 1
ATOM 903 O O . VAL A 1 113 ? 2.577 -7.970 -6.758 1.00 89.38 113 VAL A O 1
ATOM 906 N N . ASP A 1 114 ? 3.890 -6.518 -7.864 1.00 91.38 114 ASP A N 1
ATOM 907 C CA . ASP A 1 114 ? 4.277 -5.723 -6.700 1.00 91.38 114 ASP A CA 1
ATOM 908 C C . ASP A 1 114 ? 3.801 -4.276 -6.884 1.00 91.38 114 ASP A C 1
ATOM 910 O O . ASP A 1 114 ? 4.207 -3.585 -7.820 1.00 91.38 114 ASP A O 1
ATOM 914 N N . SER A 1 115 ? 2.917 -3.803 -6.004 1.00 90.69 115 SER A N 1
ATOM 915 C CA . SER A 1 115 ? 2.386 -2.434 -6.039 1.00 90.69 115 SER A CA 1
ATOM 916 C C . SER A 1 115 ? 3.237 -1.492 -5.195 1.00 90.69 115 SER A C 1
ATOM 918 O O . SER A 1 115 ? 3.532 -1.788 -4.039 1.00 90.69 115 SER A O 1
ATOM 920 N N . LEU A 1 116 ? 3.564 -0.321 -5.742 1.00 90.00 116 LEU A N 1
ATOM 921 C CA . LEU A 1 116 ? 4.247 0.747 -5.021 1.00 90.00 116 LEU A CA 1
ATOM 922 C C . LEU A 1 116 ? 3.245 1.757 -4.471 1.00 90.00 116 LEU A C 1
ATOM 924 O O . LEU A 1 116 ? 2.366 2.248 -5.189 1.00 90.00 116 LEU A O 1
ATOM 928 N N . TRP A 1 117 ? 3.443 2.147 -3.219 1.00 85.62 117 TRP A N 1
ATOM 929 C CA . TRP A 1 117 ? 2.565 3.082 -2.538 1.00 85.62 117 TRP A CA 1
ATOM 930 C C . TRP A 1 117 ? 3.329 4.190 -1.793 1.00 85.62 117 TRP A C 1
ATOM 932 O O . TRP A 1 117 ? 4.483 4.009 -1.414 1.00 85.62 117 TRP A O 1
ATOM 942 N N . LEU A 1 118 ? 2.654 5.328 -1.574 1.00 78.94 118 LEU A N 1
ATOM 943 C CA . LEU A 1 118 ? 3.051 6.431 -0.681 1.00 78.94 118 LEU A CA 1
ATOM 944 C C . LEU A 1 118 ? 1.822 6.906 0.124 1.00 78.94 118 LEU A C 1
ATOM 946 O O . LEU A 1 118 ? 0.850 7.383 -0.460 1.00 78.94 118 LEU A O 1
ATOM 950 N N . GLY A 1 119 ? 1.797 6.771 1.450 1.00 72.88 119 GLY A N 1
ATOM 951 C CA . GLY A 1 119 ? 0.593 7.037 2.249 1.00 72.88 119 GLY A CA 1
ATOM 952 C C . GLY A 1 119 ? -0.623 6.142 1.939 1.00 72.88 119 GLY A C 1
ATOM 953 O O . GLY A 1 119 ? -0.686 4.949 2.208 1.00 72.88 119 GLY A O 1
ATOM 954 N N . ARG A 1 120 ? -1.657 6.746 1.359 1.00 72.62 120 ARG A N 1
ATOM 955 C CA . ARG A 1 120 ? -2.827 6.025 0.818 1.00 72.62 120 ARG A CA 1
ATOM 956 C C . ARG A 1 120 ? -2.843 6.019 -0.709 1.00 72.62 120 ARG A C 1
ATOM 958 O O . ARG A 1 120 ? -3.814 5.590 -1.321 1.00 72.62 120 ARG A O 1
ATOM 965 N N . ILE A 1 121 ? -1.779 6.527 -1.323 1.00 78.38 121 ILE A N 1
ATOM 966 C CA . ILE A 1 121 ? -1.701 6.785 -2.752 1.00 78.38 121 ILE A CA 1
ATOM 967 C C . ILE A 1 121 ? -1.001 5.601 -3.407 1.00 78.38 121 ILE A C 1
ATOM 969 O O . ILE A 1 121 ? 0.166 5.325 -3.130 1.00 78.38 121 ILE A O 1
ATOM 973 N N . HIS A 1 122 ? -1.717 4.910 -4.288 1.00 87.56 122 HIS A N 1
ATOM 974 C CA . HIS A 1 122 ? -1.124 3.936 -5.194 1.00 87.56 122 HIS A CA 1
ATOM 975 C C . HIS A 1 122 ? -0.359 4.684 -6.287 1.00 87.56 122 HIS A C 1
ATOM 977 O O . HIS A 1 122 ? -0.941 5.514 -6.993 1.00 87.56 122 HIS A O 1
ATOM 983 N N . LEU A 1 123 ? 0.938 4.416 -6.426 1.00 90.38 123 LEU A N 1
ATOM 984 C CA . LEU A 1 123 ? 1.790 5.104 -7.404 1.00 90.38 123 LEU A CA 1
ATOM 985 C C . LEU A 1 123 ? 1.863 4.351 -8.732 1.00 90.38 123 LEU A C 1
ATOM 987 O O . LEU A 1 123 ? 2.079 4.963 -9.778 1.00 90.38 123 LEU A O 1
ATOM 991 N N . GLY A 1 124 ? 1.649 3.039 -8.683 1.00 93.81 124 GLY A N 1
ATOM 992 C CA . GLY A 1 124 ? 1.785 2.125 -9.804 1.00 93.81 124 GLY A CA 1
ATOM 993 C C . GLY A 1 124 ? 2.244 0.755 -9.324 1.00 93.81 124 GLY A C 1
ATOM 994 O O . GLY A 1 124 ? 2.250 0.477 -8.126 1.00 93.81 124 GLY A O 1
ATOM 995 N N . HIS A 1 125 ? 2.625 -0.106 -10.255 1.00 95.44 125 HIS A N 1
ATOM 996 C CA . HIS A 1 125 ? 2.998 -1.480 -9.942 1.00 95.44 125 HIS A CA 1
ATOM 997 C C . HIS A 1 125 ? 4.007 -2.029 -10.943 1.00 95.44 125 HIS A C 1
ATOM 999 O O . HIS A 1 125 ? 4.174 -1.484 -12.034 1.00 95.44 125 HIS A O 1
ATOM 1005 N N . VAL A 1 126 ? 4.660 -3.121 -10.565 1.00 95.44 126 VAL A N 1
ATOM 1006 C CA . VAL A 1 126 ? 5.473 -3.936 -11.462 1.00 95.44 126 VAL A CA 1
ATOM 1007 C C . VAL A 1 126 ? 4.890 -5.336 -11.579 1.00 95.44 126 VAL A C 1
ATOM 1009 O O . VAL A 1 126 ? 4.266 -5.828 -10.644 1.00 95.44 126 VAL A O 1
ATOM 1012 N N . HIS A 1 127 ? 5.088 -5.976 -12.724 1.00 94.56 127 HIS A N 1
ATOM 1013 C CA . HIS A 1 127 ? 4.658 -7.342 -12.996 1.00 94.56 127 HIS A CA 1
ATOM 1014 C C . HIS A 1 127 ? 5.861 -8.175 -13.427 1.00 94.56 127 HIS A C 1
ATOM 1016 O O . HIS A 1 127 ? 6.585 -7.792 -14.348 1.00 94.56 127 HIS A O 1
ATOM 1022 N N . ARG A 1 128 ? 6.083 -9.305 -12.754 1.00 93.12 128 ARG A N 1
ATOM 1023 C CA . ARG A 1 128 ? 7.189 -10.213 -13.051 1.00 93.12 128 ARG A CA 1
ATOM 1024 C C . ARG A 1 128 ? 6.848 -11.117 -14.236 1.00 93.12 128 ARG A C 1
ATOM 1026 O O . ARG A 1 128 ? 5.878 -11.869 -14.201 1.00 93.12 128 ARG A O 1
ATOM 1033 N N . HIS A 1 129 ? 7.703 -11.113 -15.252 1.00 89.50 129 HIS A N 1
ATOM 1034 C CA . HIS A 1 129 ? 7.648 -12.047 -16.373 1.00 89.50 129 HIS A CA 1
ATOM 1035 C C . HIS A 1 129 ? 8.259 -13.406 -16.032 1.00 89.50 129 HIS A C 1
ATOM 1037 O O . HIS A 1 129 ? 9.053 -13.562 -15.101 1.00 89.50 129 HIS A O 1
ATOM 1043 N N . ARG A 1 130 ? 7.915 -14.414 -16.844 1.00 87.06 130 ARG A N 1
ATOM 1044 C CA . ARG A 1 130 ? 8.463 -15.777 -16.716 1.00 87.06 130 ARG A CA 1
ATOM 1045 C C . ARG A 1 130 ? 9.979 -15.835 -16.900 1.00 87.06 130 ARG A C 1
ATOM 1047 O O . ARG A 1 130 ? 10.614 -16.714 -16.332 1.00 87.06 130 ARG A O 1
ATOM 1054 N N . ASP A 1 131 ? 10.538 -14.916 -17.679 1.00 89.00 131 ASP A N 1
ATOM 1055 C CA . ASP A 1 131 ? 11.981 -14.791 -17.906 1.00 89.00 131 ASP A CA 1
ATOM 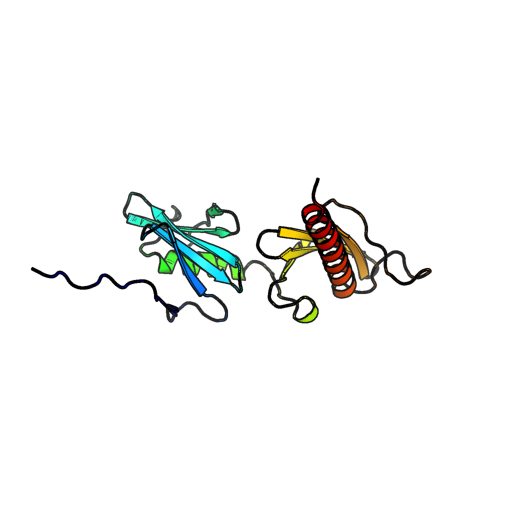1056 C C . ASP A 1 131 ? 12.726 -14.111 -16.739 1.00 89.00 131 ASP A C 1
ATOM 1058 O O . ASP A 1 131 ? 13.949 -14.007 -16.769 1.00 89.00 131 ASP A O 1
ATOM 1062 N N . GLY A 1 132 ? 12.005 -13.677 -15.698 1.00 88.88 132 GLY A N 1
ATOM 1063 C CA . GLY A 1 132 ? 12.565 -13.012 -14.524 1.00 88.88 132 GLY A CA 1
ATOM 1064 C C . GLY A 1 132 ? 12.676 -11.492 -14.639 1.00 88.88 132 GLY A C 1
ATOM 1065 O O . GLY A 1 132 ? 13.040 -10.866 -13.646 1.00 88.88 132 GLY A O 1
ATOM 1066 N N . THR A 1 133 ? 12.333 -10.904 -15.787 1.00 93.06 133 THR A N 1
ATOM 1067 C CA . THR A 1 133 ? 12.274 -9.447 -15.978 1.00 93.06 133 THR A CA 1
ATOM 1068 C C . THR A 1 133 ? 10.952 -8.860 -15.472 1.00 93.06 133 THR A C 1
ATOM 1070 O O . THR A 1 133 ? 10.033 -9.594 -15.107 1.00 93.06 133 THR A O 1
ATOM 1073 N N . TYR A 1 134 ? 10.847 -7.531 -15.418 1.00 94.44 134 TYR A N 1
ATOM 1074 C CA . TYR A 1 134 ? 9.703 -6.819 -14.850 1.00 94.44 134 TYR A CA 1
ATOM 1075 C C . TYR A 1 134 ? 9.149 -5.775 -15.818 1.00 94.44 134 TYR A C 1
ATOM 1077 O O . TYR A 1 134 ? 9.886 -4.957 -16.361 1.00 94.44 134 TYR A O 1
ATOM 1085 N N . GLU A 1 135 ? 7.835 -5.749 -16.000 1.00 95.06 135 GLU A N 1
ATOM 1086 C CA . GLU A 1 135 ? 7.144 -4.606 -16.602 1.00 95.06 135 GLU A CA 1
ATOM 1087 C C . GLU A 1 135 ? 6.714 -3.646 -15.499 1.00 95.06 135 GLU A C 1
ATOM 1089 O O . GLU A 1 135 ? 6.280 -4.097 -14.444 1.00 95.06 135 GLU A O 1
ATOM 1094 N N . ALA A 1 136 ? 6.818 -2.339 -15.729 1.00 95.38 136 ALA A N 1
ATOM 1095 C CA . ALA A 1 136 ? 6.408 -1.325 -14.764 1.00 95.38 136 ALA A CA 1
ATOM 1096 C C . ALA A 1 136 ? 5.289 -0.459 -15.338 1.00 95.38 136 ALA A C 1
ATOM 1098 O O . ALA A 1 136 ? 5.312 -0.102 -16.516 1.00 95.38 136 ALA A O 1
ATOM 1099 N N . PHE A 1 137 ? 4.331 -0.095 -14.492 1.00 95.50 137 PHE A N 1
ATOM 1100 C CA . PHE A 1 137 ? 3.142 0.651 -14.881 1.00 95.50 137 PHE A CA 1
ATOM 1101 C C . PHE A 1 137 ? 2.856 1.777 -13.893 1.00 95.50 137 PHE A C 1
ATOM 1103 O O . PHE A 1 137 ? 2.992 1.607 -12.679 1.00 95.50 137 PHE A O 1
ATOM 1110 N N . THR A 1 138 ? 2.407 2.925 -14.400 1.00 94.19 138 THR A N 1
ATOM 1111 C CA . THR A 1 138 ? 1.878 4.004 -13.555 1.00 94.19 138 THR A CA 1
ATOM 1112 C C . THR A 1 138 ? 0.559 3.590 -12.900 1.00 94.19 138 THR A C 1
ATOM 1114 O O . THR A 1 138 ? -0.060 2.587 -13.260 1.00 94.19 138 THR A O 1
ATOM 1117 N N . THR A 1 139 ? 0.076 4.391 -11.948 1.00 90.69 139 THR A N 1
ATOM 1118 C CA . THR A 1 139 ? -1.249 4.187 -11.334 1.00 90.69 139 THR A CA 1
ATOM 1119 C C . THR A 1 139 ? -2.403 4.183 -12.351 1.00 90.69 139 THR A C 1
ATOM 1121 O O . THR A 1 139 ? -3.429 3.557 -12.105 1.00 90.69 139 THR A O 1
ATOM 1124 N N . ASN A 1 140 ? -2.211 4.809 -13.520 1.00 90.12 140 ASN A N 1
ATOM 1125 C CA . ASN A 1 140 ? -3.186 4.845 -14.614 1.00 90.12 140 ASN A CA 1
ATOM 1126 C C . ASN A 1 140 ? -3.024 3.682 -15.613 1.00 90.12 140 ASN A C 1
ATOM 1128 O O . ASN A 1 140 ? -3.716 3.652 -16.626 1.00 90.12 140 ASN A O 1
ATOM 1132 N N . GLY A 1 141 ? -2.104 2.745 -15.364 1.00 90.31 141 GLY A N 1
ATOM 1133 C CA . GLY A 1 141 ? -1.839 1.611 -16.254 1.00 90.31 141 GLY A CA 1
ATOM 1134 C C . GLY A 1 141 ? -0.954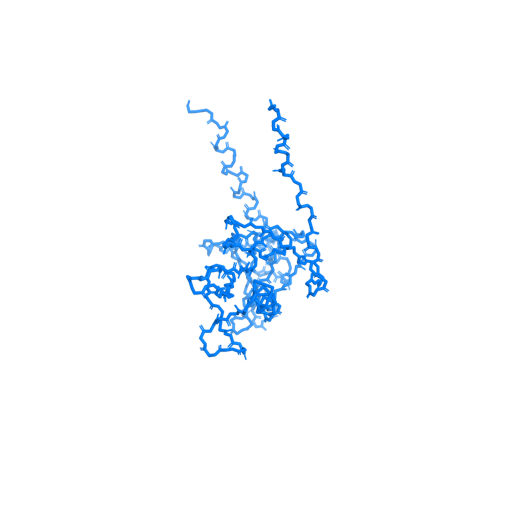 1.940 -17.460 1.00 90.31 141 GLY A C 1
ATOM 1135 O O . GLY A 1 141 ? -0.839 1.125 -18.371 1.00 90.31 141 GLY A O 1
ATOM 1136 N N . GLU A 1 142 ? -0.310 3.108 -17.486 1.00 93.31 142 GLU A N 1
ATOM 1137 C CA . GLU A 1 142 ? 0.634 3.453 -18.552 1.00 93.31 142 GLU A CA 1
ATOM 1138 C C . GLU A 1 142 ? 1.932 2.671 -18.347 1.00 93.31 142 GLU A C 1
ATOM 1140 O O . GLU A 1 142 ? 2.547 2.762 -17.280 1.00 93.31 142 GLU A O 1
ATOM 1145 N N . ARG A 1 143 ? 2.353 1.913 -19.363 1.00 94.12 143 ARG A N 1
ATOM 1146 C CA . ARG A 1 143 ? 3.624 1.182 -19.350 1.00 94.12 143 ARG A CA 1
ATOM 1147 C C . ARG A 1 143 ? 4.798 2.161 -19.321 1.00 94.12 143 ARG A C 1
ATOM 1149 O O . ARG A 1 143 ? 4.825 3.134 -20.073 1.00 94.12 143 ARG A O 1
ATOM 1156 N N . LEU A 1 144 ? 5.771 1.878 -18.463 1.00 92.75 144 LEU A N 1
ATOM 1157 C CA . LEU A 1 144 ? 7.031 2.602 -18.363 1.00 92.75 144 LEU A CA 1
ATOM 1158 C C . LEU A 1 144 ? 8.129 1.829 -19.088 1.00 92.75 144 LEU A C 1
ATOM 1160 O O . LEU A 1 144 ? 8.208 0.607 -18.985 1.00 92.75 144 LEU A O 1
ATOM 1164 N N . GLU A 1 145 ? 8.992 2.561 -19.783 1.00 90.25 145 GLU A N 1
ATOM 1165 C CA . GLU A 1 145 ? 10.120 1.993 -20.518 1.00 90.25 145 GLU A CA 1
ATOM 1166 C C . GLU A 1 145 ? 11.433 2.224 -19.751 1.00 90.25 145 GLU A C 1
ATOM 1168 O O . GLU A 1 145 ? 11.602 3.281 -19.124 1.00 90.25 145 GLU A O 1
ATOM 1173 N N . PRO A 1 146 ? 12.386 1.277 -19.794 1.00 86.62 146 PRO A N 1
ATOM 1174 C CA . PRO A 1 146 ? 13.724 1.493 -19.259 1.00 86.62 146 PRO A CA 1
ATOM 1175 C C . PRO A 1 146 ? 14.417 2.679 -19.945 1.00 86.62 146 PRO A C 1
ATOM 1177 O O . PRO A 1 146 ? 14.313 2.872 -21.154 1.00 86.62 146 PRO A O 1
ATOM 1180 N N . ALA A 1 147 ? 15.179 3.469 -19.184 1.00 71.38 147 ALA A N 1
ATOM 1181 C CA . ALA A 1 147 ? 15.834 4.678 -19.700 1.00 71.38 147 ALA A CA 1
ATOM 1182 C C . ALA A 1 147 ? 16.933 4.404 -20.753 1.00 71.38 147 ALA A C 1
ATOM 1184 O O . ALA A 1 147 ? 17.386 5.327 -21.431 1.00 71.38 147 ALA A O 1
ATOM 1185 N N . GLN A 1 148 ? 17.386 3.155 -20.887 1.00 63.84 148 GLN A N 1
ATOM 1186 C CA . GLN A 1 148 ? 18.420 2.763 -21.841 1.00 63.84 148 GLN A CA 1
ATOM 1187 C C . GLN A 1 148 ? 17.794 2.477 -23.212 1.00 63.84 148 GLN A C 1
ATOM 1189 O O . GLN A 1 148 ? 17.223 1.411 -23.449 1.00 63.84 148 GLN A O 1
ATOM 1194 N N . ALA A 1 149 ? 17.919 3.437 -24.131 1.00 45.94 149 ALA A N 1
ATOM 1195 C CA . ALA A 1 149 ? 17.501 3.277 -25.520 1.00 45.94 149 ALA A CA 1
ATOM 1196 C C . ALA A 1 149 ? 18.233 2.085 -26.170 1.00 45.94 149 ALA A C 1
ATOM 1198 O O . ALA A 1 149 ? 19.457 2.089 -26.280 1.00 45.94 149 ALA A O 1
ATOM 1199 N N . GLY A 1 150 ? 17.475 1.067 -26.591 1.00 60.09 150 GLY A N 1
ATOM 1200 C CA . GLY A 1 150 ? 18.000 -0.154 -27.220 1.00 60.09 150 GLY A CA 1
ATOM 1201 C C . GLY A 1 150 ? 18.192 -1.353 -26.281 1.00 60.09 150 GLY A C 1
ATOM 1202 O O . GLY A 1 150 ? 18.664 -2.394 -26.734 1.00 60.09 150 GLY A O 1
ATOM 1203 N N . GLY A 1 151 ? 17.827 -1.225 -25.001 1.00 55.62 151 GLY A N 1
ATOM 1204 C CA . GLY A 1 151 ? 17.826 -2.320 -24.028 1.00 55.62 151 GLY A CA 1
ATOM 1205 C C . GLY A 1 151 ? 16.593 -3.240 -24.109 1.00 55.62 151 GLY A C 1
ATOM 1206 O O . GLY A 1 151 ? 15.721 -3.049 -24.963 1.00 55.62 151 GLY A O 1
ATOM 1207 N N . PRO A 1 152 ? 16.505 -4.259 -23.231 1.00 60.84 152 PRO A N 1
ATOM 1208 C CA . PRO A 1 152 ? 15.324 -5.115 -23.126 1.00 60.84 152 PRO A CA 1
ATOM 1209 C C . PRO A 1 152 ? 14.058 -4.279 -22.885 1.00 60.84 152 PRO A C 1
ATOM 1211 O O . PRO A 1 152 ? 14.099 -3.261 -22.202 1.00 60.84 152 PRO A O 1
ATOM 1214 N N . ARG A 1 153 ? 12.911 -4.732 -23.413 1.00 79.38 153 ARG A N 1
ATOM 1215 C CA . ARG A 1 153 ? 11.605 -4.052 -23.244 1.00 79.38 153 ARG A CA 1
ATOM 1216 C C . ARG A 1 153 ? 11.125 -3.985 -21.784 1.00 79.38 153 ARG A C 1
ATOM 1218 O O . ARG A 1 153 ? 10.126 -3.332 -21.499 1.00 79.38 153 ARG A O 1
ATOM 1225 N N . ASN A 1 154 ? 11.805 -4.686 -20.881 1.00 90.88 154 ASN A N 1
ATOM 1226 C CA . ASN A 1 154 ? 11.433 -4.880 -19.487 1.00 90.88 154 ASN A CA 1
ATOM 1227 C C . ASN A 1 154 ? 12.609 -4.486 -18.580 1.00 90.88 154 ASN A C 1
ATOM 1229 O O . ASN A 1 154 ? 13.773 -4.574 -18.975 1.00 90.88 154 ASN A O 1
ATOM 1233 N N . PHE A 1 155 ? 12.305 -4.099 -17.345 1.00 92.50 155 PHE A N 1
ATOM 1234 C CA . PHE A 1 155 ? 13.292 -3.831 -16.306 1.00 92.50 155 PHE A CA 1
ATOM 1235 C C . PHE A 1 155 ? 13.955 -5.144 -15.857 1.00 92.50 155 PHE A C 1
ATOM 1237 O O . PHE A 1 155 ? 13.259 -6.141 -15.645 1.00 92.50 155 PHE A O 1
ATOM 1244 N N . PRO A 1 156 ? 15.287 -5.184 -15.699 1.00 90.81 156 PRO A N 1
ATOM 1245 C CA . PRO A 1 156 ? 16.001 -6.405 -15.329 1.00 90.81 156 PRO A CA 1
ATOM 1246 C C . PRO A 1 156 ? 15.747 -6.816 -13.875 1.00 90.81 156 PRO A C 1
ATOM 1248 O O . PRO A 1 156 ? 15.834 -7.997 -13.549 1.00 90.81 156 PRO A O 1
ATOM 1251 N N . THR A 1 157 ? 15.408 -5.864 -13.001 1.00 91.06 157 THR A N 1
ATOM 1252 C CA . THR A 1 157 ? 15.126 -6.120 -11.588 1.00 91.06 157 THR A CA 1
ATOM 1253 C C . THR A 1 157 ? 13.812 -5.478 -11.152 1.00 91.06 157 THR A C 1
ATOM 1255 O O . THR A 1 157 ? 13.354 -4.485 -11.725 1.00 91.06 157 THR A O 1
ATOM 1258 N N . ARG A 1 158 ? 13.212 -6.047 -10.099 1.00 91.38 158 ARG A N 1
ATOM 1259 C CA . ARG A 1 158 ? 12.009 -5.511 -9.448 1.00 91.38 158 ARG A CA 1
ATOM 1260 C C . ARG A 1 158 ? 12.223 -4.059 -9.025 1.00 91.38 158 ARG A C 1
ATOM 1262 O O . ARG A 1 158 ? 11.388 -3.200 -9.297 1.00 91.38 158 ARG A O 1
ATOM 1269 N N . ASP A 1 159 ? 13.350 -3.800 -8.370 1.00 90.69 159 ASP A N 1
ATOM 1270 C CA . ASP A 1 159 ? 13.632 -2.511 -7.745 1.00 90.69 159 ASP A CA 1
ATOM 1271 C C . ASP A 1 159 ? 13.861 -1.418 -8.796 1.00 90.69 159 ASP A C 1
ATOM 1273 O O . ASP A 1 159 ? 13.386 -0.298 -8.622 1.00 90.69 159 ASP A O 1
ATOM 1277 N N . GLU A 1 160 ? 14.468 -1.746 -9.941 1.00 91.44 160 GLU A N 1
ATOM 1278 C CA . GLU A 1 160 ? 14.555 -0.820 -11.077 1.00 91.44 160 GLU A CA 1
ATOM 1279 C C . GLU A 1 160 ? 13.179 -0.457 -11.644 1.00 91.44 160 GLU A C 1
ATOM 1281 O O . GLU A 1 160 ? 12.911 0.719 -11.905 1.00 91.44 160 GLU A O 1
ATOM 1286 N N . GLY A 1 161 ? 12.278 -1.435 -11.777 1.00 93.00 161 GLY A N 1
ATOM 1287 C CA . GLY A 1 161 ? 10.897 -1.174 -12.185 1.00 93.00 161 GLY A CA 1
ATOM 1288 C C . GLY A 1 161 ? 10.159 -0.273 -11.187 1.00 93.00 161 GLY A C 1
ATOM 1289 O O . GLY A 1 161 ? 9.512 0.700 -11.576 1.00 93.00 161 GLY A O 1
ATOM 1290 N N . LEU A 1 162 ? 10.303 -0.529 -9.884 1.00 92.88 162 LEU A N 1
ATOM 1291 C CA . LEU A 1 162 ? 9.692 0.290 -8.830 1.00 92.88 162 LEU A CA 1
ATOM 1292 C C . LEU A 1 162 ? 10.287 1.707 -8.775 1.00 92.88 162 LEU A C 1
ATOM 1294 O O . LEU A 1 162 ? 9.558 2.682 -8.571 1.00 92.88 162 LEU A O 1
ATOM 1298 N N . LEU A 1 163 ? 11.593 1.855 -9.015 1.00 91.44 163 LEU A N 1
ATOM 1299 C CA . LEU A 1 163 ? 12.251 3.155 -9.152 1.00 91.44 163 LEU A CA 1
ATOM 1300 C C . LEU A 1 163 ? 11.702 3.940 -10.347 1.00 91.44 163 LEU A C 1
ATOM 1302 O O . LEU A 1 163 ? 11.471 5.146 -10.221 1.00 91.44 163 LEU A O 1
ATOM 1306 N N . ALA A 1 164 ? 11.428 3.274 -11.472 1.00 93.38 164 ALA A N 1
ATOM 1307 C CA . ALA A 1 164 ? 10.760 3.893 -12.613 1.00 93.38 164 ALA A CA 1
ATOM 1308 C C . ALA A 1 164 ? 9.336 4.360 -12.262 1.00 93.38 164 ALA A C 1
ATOM 1310 O O . ALA A 1 164 ? 8.995 5.510 -12.552 1.00 93.38 164 ALA A O 1
ATOM 1311 N N . VAL A 1 165 ? 8.534 3.541 -11.564 1.00 94.31 165 VAL A N 1
ATOM 1312 C CA . VAL A 1 165 ? 7.197 3.943 -11.072 1.00 94.31 165 VAL A CA 1
ATOM 1313 C C . VAL A 1 165 ? 7.287 5.190 -10.189 1.00 94.31 165 VAL A C 1
ATOM 1315 O O . VAL A 1 165 ? 6.574 6.175 -10.406 1.00 94.31 165 VAL A O 1
ATOM 1318 N N . ARG A 1 166 ? 8.212 5.193 -9.222 1.00 91.25 166 ARG A N 1
ATOM 1319 C CA . ARG A 1 166 ? 8.468 6.346 -8.347 1.00 91.25 166 ARG A CA 1
ATOM 1320 C C . ARG A 1 166 ? 8.854 7.586 -9.153 1.00 91.25 166 ARG A C 1
ATOM 1322 O O . ARG A 1 166 ? 8.345 8.676 -8.887 1.00 91.25 166 ARG A O 1
ATOM 1329 N N . ALA A 1 167 ? 9.754 7.447 -10.124 1.00 91.06 167 ALA A N 1
ATOM 1330 C CA . ALA A 1 167 ? 10.209 8.557 -10.956 1.00 91.06 167 ALA A CA 1
ATOM 1331 C C . ALA A 1 167 ? 9.060 9.161 -11.777 1.00 91.06 167 ALA A C 1
ATOM 1333 O O . ALA A 1 167 ? 8.899 10.386 -11.784 1.00 91.06 167 ALA A O 1
ATOM 1334 N N . ALA A 1 168 ? 8.223 8.316 -12.388 1.00 92.25 168 ALA A N 1
ATOM 1335 C CA . ALA A 1 168 ? 7.043 8.735 -13.139 1.00 92.25 168 ALA A CA 1
ATOM 1336 C C . ALA A 1 168 ? 6.054 9.511 -12.256 1.00 92.25 168 ALA A C 1
ATOM 1338 O O . ALA A 1 168 ? 5.629 10.613 -12.617 1.00 92.25 168 ALA A O 1
ATOM 1339 N N . TRP A 1 169 ? 5.763 9.009 -11.050 1.00 90.31 169 TRP A N 1
ATOM 1340 C CA . TRP A 1 169 ? 4.917 9.726 -10.095 1.00 90.31 169 TRP A CA 1
ATOM 1341 C C . TRP A 1 169 ? 5.516 11.084 -9.699 1.00 90.31 169 TRP A C 1
ATOM 1343 O O . TRP A 1 169 ? 4.816 12.098 -9.700 1.00 90.31 169 TRP A O 1
ATOM 1353 N N . ARG A 1 170 ? 6.827 11.157 -9.416 1.00 88.69 170 ARG A N 1
ATOM 1354 C CA . ARG A 1 170 ? 7.476 12.429 -9.031 1.00 88.69 170 ARG A CA 1
ATOM 1355 C C . ARG A 1 170 ? 7.439 13.441 -10.172 1.00 88.69 170 ARG A C 1
ATOM 1357 O O . ARG A 1 170 ? 7.263 14.634 -9.920 1.00 88.69 170 ARG A O 1
ATOM 1364 N N . ALA A 1 171 ? 7.601 12.991 -11.414 1.00 87.56 171 ALA A N 1
ATOM 1365 C CA . ALA A 1 171 ? 7.445 13.838 -12.592 1.00 87.56 171 ALA A CA 1
ATOM 1366 C C . ALA A 1 171 ? 6.003 14.358 -12.719 1.00 87.56 171 ALA A C 1
ATOM 1368 O O . ALA A 1 171 ? 5.796 15.558 -12.915 1.00 87.56 171 ALA A O 1
ATOM 1369 N N . HIS A 1 172 ? 5.013 13.484 -12.519 1.00 86.62 172 HIS A N 1
ATOM 1370 C CA . HIS A 1 172 ? 3.600 13.852 -12.521 1.00 86.62 172 HIS A CA 1
ATOM 1371 C C . HIS A 1 172 ? 3.265 14.890 -11.438 1.00 86.62 172 HIS A C 1
ATOM 1373 O O . HIS A 1 172 ? 2.659 15.917 -11.749 1.00 86.62 172 HIS A O 1
ATOM 1379 N N . LEU A 1 173 ? 3.723 14.687 -10.196 1.00 84.31 173 LEU A N 1
ATOM 1380 C CA . LEU A 1 173 ? 3.513 15.641 -9.105 1.00 84.31 173 LEU A CA 1
ATOM 1381 C C . LEU A 1 173 ? 4.134 17.005 -9.431 1.00 84.31 173 LEU A C 1
ATOM 1383 O O . LEU A 1 173 ? 3.477 18.033 -9.288 1.00 84.31 173 LEU A O 1
ATOM 1387 N N . ARG A 1 174 ? 5.386 17.032 -9.911 1.00 85.69 174 ARG A N 1
ATOM 1388 C CA . ARG A 1 174 ? 6.054 18.285 -10.307 1.00 85.69 174 ARG A CA 1
ATOM 1389 C C . ARG A 1 174 ? 5.263 19.037 -11.374 1.00 85.69 174 ARG A C 1
ATOM 1391 O O . ARG A 1 174 ? 5.188 20.259 -11.306 1.00 85.69 174 ARG A O 1
ATOM 1398 N N . ARG A 1 175 ? 4.672 18.327 -12.340 1.00 86.50 175 ARG A N 1
ATOM 1399 C CA . ARG A 1 175 ? 3.820 18.927 -13.376 1.00 86.50 175 ARG A CA 1
ATOM 1400 C C . ARG A 1 175 ? 2.571 19.572 -12.772 1.00 86.50 175 ARG A C 1
ATOM 1402 O O . ARG A 1 175 ? 2.287 20.717 -13.105 1.00 86.50 175 ARG A O 1
ATOM 1409 N N . ILE A 1 176 ? 1.874 18.883 -11.865 1.00 79.88 176 ILE A N 1
ATOM 1410 C CA . ILE A 1 176 ? 0.694 19.430 -11.170 1.00 79.88 176 ILE A CA 1
ATOM 1411 C C . ILE A 1 176 ? 1.067 20.669 -10.352 1.00 79.88 176 ILE A C 1
ATOM 1413 O O . ILE A 1 176 ? 0.427 21.708 -10.484 1.00 79.88 176 ILE A O 1
ATOM 1417 N N . LEU A 1 177 ? 2.124 20.585 -9.541 1.00 77.06 177 LEU A N 1
ATOM 1418 C CA . LEU A 1 177 ? 2.543 21.692 -8.678 1.00 77.06 177 LEU A CA 1
ATOM 1419 C C . LEU A 1 177 ? 2.989 22.921 -9.482 1.00 77.06 177 LEU A C 1
ATOM 1421 O O . LEU A 1 177 ? 2.693 24.046 -9.092 1.00 77.06 177 LEU A O 1
ATOM 1425 N N . ARG A 1 178 ? 3.655 22.726 -10.628 1.00 79.06 178 ARG A N 1
ATOM 1426 C CA . ARG A 1 178 ? 4.003 23.830 -11.539 1.00 79.06 178 ARG A CA 1
ATOM 1427 C C . ARG A 1 178 ? 2.772 24.451 -12.195 1.00 79.06 178 ARG A C 1
ATOM 1429 O O . ARG A 1 178 ? 2.712 25.670 -12.292 1.00 79.06 178 ARG A O 1
ATOM 1436 N N . ALA A 1 179 ? 1.797 23.641 -12.607 1.00 70.38 179 ALA A N 1
ATOM 1437 C CA . ALA A 1 179 ? 0.546 24.140 -13.177 1.00 70.38 179 ALA A CA 1
ATOM 1438 C C . ALA A 1 179 ? -0.274 24.951 -12.158 1.00 70.38 179 ALA A C 1
ATOM 1440 O O . ALA A 1 179 ? -0.894 25.942 -12.523 1.00 70.38 179 ALA A O 1
ATOM 1441 N N . ALA A 1 180 ? -0.232 24.577 -10.877 1.00 62.81 180 ALA A N 1
ATOM 1442 C CA . ALA A 1 180 ? -0.888 25.319 -9.799 1.00 62.81 180 ALA A CA 1
ATOM 1443 C C . ALA A 1 180 ? -0.195 26.653 -9.450 1.00 62.81 180 ALA A C 1
ATOM 1445 O O . ALA A 1 180 ? -0.807 27.509 -8.819 1.00 62.81 180 ALA A O 1
ATOM 1446 N N . GLY A 1 181 ? 1.073 26.829 -9.841 1.00 56.47 181 GLY A N 1
ATOM 1447 C CA . GLY A 1 181 ? 1.870 28.030 -9.572 1.00 56.47 181 GLY A CA 1
ATOM 1448 C C . GLY A 1 181 ? 1.837 29.096 -10.672 1.00 56.47 181 GLY A C 1
ATOM 1449 O O . GLY A 1 181 ? 2.480 30.131 -10.510 1.00 56.47 181 GLY A O 1
ATOM 1450 N N . GLN A 1 182 ? 1.132 28.869 -11.785 1.00 47.03 182 GLN A N 1
ATOM 1451 C CA . GLN A 1 182 ? 0.933 29.896 -12.811 1.00 47.03 182 GLN A CA 1
ATOM 1452 C C . GLN A 1 182 ? -0.344 30.699 -12.503 1.00 47.03 182 GLN A C 1
ATOM 1454 O O . GLN A 1 182 ? -1.414 30.093 -12.401 1.00 47.03 182 GLN A O 1
ATOM 1459 N N . PRO A 1 183 ? -0.266 32.036 -12.332 1.00 50.22 183 PRO A N 1
ATOM 1460 C CA . PRO A 1 183 ? -1.464 32.862 -12.223 1.00 50.22 183 PRO A CA 1
ATOM 1461 C C . PRO A 1 183 ? -2.276 32.759 -13.522 1.00 50.22 183 PRO A C 1
ATOM 1463 O O . PRO A 1 183 ? -1.698 32.703 -14.609 1.00 50.22 183 PRO A O 1
ATOM 1466 N N . ARG A 1 184 ? -3.604 32.677 -13.379 1.00 55.38 184 ARG A N 1
ATOM 1467 C CA . ARG A 1 184 ? -4.552 32.723 -14.500 1.00 55.38 184 ARG A CA 1
ATOM 1468 C C . ARG A 1 184 ? -4.518 34.070 -15.206 1.00 55.38 184 ARG A C 1
ATOM 1470 O O . ARG A 1 184 ? -4.365 35.085 -14.491 1.00 55.38 184 ARG A O 1
#

Secondary structure (DSSP, 8-state):
----------------TTS-SSEEEEEEEGGGEEEEEETTEEEEEEEE-TTS-EEEEEGGGPBPPPSSSTTSEESSHHHHHHHHHHHHHHS--EE-TTT-TTEEEEEEGGGTEEEEEETTEEEEEEEE-TTS-EEEEETT-PEEPPSSTTS-SSBSSHHHHHHHHHHHHHHHHHHHHHHHTS--

pLDDT: mean 76.95, std 16.11, range [31.55, 95.5]